Protein AF-A0A2N9LWQ4-F1 (afdb_monomer)

pLDDT: mean 77.12, std 24.65, range [35.53, 98.69]

Radius of gyration: 37.36 Å; Cα contacts (8 Å, |Δi|>4): 226; chains: 1; bounding box: 45×79×116 Å

Mean predicted aligned error: 17.47 Å

Nearest PDB structures (foldseek):
  6k6r-assembly2_D  TM=7.255E-01  e=4.181E-05  Saccharomyces cerevisiae S288C
  2j6p-assembly1_B  TM=6.413E-01  e=2.511E-02  Leishmania major
  5ahw-assembly3_E  TM=5.331E-01  e=2.467E-01  Mycolicibacterium smegmatis MC2 155
  4rgy-assembly1_A-2  TM=4.614E-01  e=7.483E-01  uncultured bacterium FLS12
  7l0a-assembly1_A  TM=4.656E-01  e=2.761E+00  Staphylococcus aureus

Secondary structure (DSSP, 8-state):
--------------PPP-----------------PPPP------------PPP------TTSS--SSS----------PPPEE-HHHHHHHHHSSS-PPEEEE-S-HHHHHH-B-TTEEE---TTSHHHHHHHHHHHTTS-TTS-EEEE--SS-GGG-TTHHHHHHHHHHTT-S-EEEEP-SS-HIIIIITTT---B-

Sequence (198 aa):
MSGDSPKRVSTRSKVRVGREVLCQLKGPRGSRKRSFRITPCTTGLGVRPAPVPDCVTLDLVKLFPIAALTLLAVALAAEIPLIQPKDLAARLASGQAKPVIFQVGPNVLYRSKHIPGALYAGPGSKSEGLEALKTAAGKLPRDRELVIYCGCCPWDRCPNIKPAIDLLKQMGFTRVKAMYSATNFKTDWIDQGYPVEQ

Solvent-accessible surface area (backbone atoms only — not comparable to full-atom values): 13021 Å² total; per-residue (Å²): 135,88,86,81,88,83,90,85,85,89,81,87,81,85,82,82,90,77,83,84,87,81,88,82,84,85,85,80,90,89,80,85,86,80,85,80,84,85,78,89,85,82,88,79,90,85,91,80,90,78,82,88,74,93,75,76,86,76,73,92,78,82,86,80,90,85,86,85,86,84,81,81,79,78,80,67,82,78,74,78,47,71,39,52,48,68,60,52,47,53,42,68,74,41,95,55,91,66,65,52,35,37,36,25,21,63,63,72,50,49,66,61,52,29,55,69,85,46,41,84,21,31,35,20,70,35,72,68,13,42,51,41,36,50,60,63,53,69,78,53,65,47,80,50,44,37,36,37,39,54,44,83,43,29,52,94,77,41,70,23,57,60,51,44,51,52,51,44,42,74,74,54,36,79,40,61,29,35,50,58,30,85,56,19,38,55,69,55,34,52,74,68,68,46,78,66,39,103

Structure (mmCIF, N/CA/C/O backbone):
data_AF-A0A2N9LWQ4-F1
#
_entry.id   AF-A0A2N9LWQ4-F1
#
loop_
_atom_site.group_PDB
_atom_site.id
_atom_site.type_symbol
_atom_site.label_atom_id
_atom_site.label_alt_id
_atom_site.label_comp_id
_atom_site.label_asym_id
_atom_site.label_entity_id
_atom_site.label_seq_id
_atom_site.pdbx_PDB_ins_code
_atom_site.Cartn_x
_atom_site.Cartn_y
_atom_site.Cartn_z
_atom_site.occupancy
_atom_site.B_iso_or_equiv
_atom_site.auth_seq_id
_atom_site.auth_comp_id
_atom_site.auth_asym_id
_atom_site.auth_atom_id
_atom_site.pdbx_PDB_model_num
ATOM 1 N N . MET A 1 1 ? -2.088 62.946 -30.611 1.00 41.69 1 MET A N 1
ATOM 2 C CA . MET A 1 1 ? -3.431 62.633 -30.076 1.00 41.69 1 MET A CA 1
ATOM 3 C C . MET A 1 1 ? -3.209 61.621 -28.954 1.00 41.69 1 MET A C 1
ATOM 5 O O . MET A 1 1 ? -3.269 60.430 -29.195 1.00 41.69 1 MET A O 1
ATOM 9 N N . SER A 1 2 ? -2.622 61.991 -27.816 1.00 41.69 2 SER A N 1
ATOM 10 C CA . SER A 1 2 ? -3.134 62.920 -26.793 1.00 41.69 2 SER A CA 1
ATOM 11 C C . SER A 1 2 ? -4.498 62.457 -26.283 1.00 41.69 2 SER A C 1
ATOM 13 O O . SER A 1 2 ? -5.518 62.794 -26.872 1.00 41.69 2 SER A O 1
ATOM 15 N N . GLY A 1 3 ? -4.481 61.661 -25.215 1.00 43.56 3 GLY A N 1
ATOM 16 C CA . GLY A 1 3 ? -5.641 61.309 -24.401 1.00 43.56 3 GLY A CA 1
ATOM 17 C C . GLY A 1 3 ? -5.217 61.379 -22.938 1.00 43.56 3 GLY A C 1
ATOM 18 O O . GLY A 1 3 ? -4.354 60.620 -22.508 1.00 43.56 3 GLY A O 1
ATOM 19 N N . ASP A 1 4 ? -5.764 62.361 -22.235 1.00 44.41 4 ASP A N 1
ATOM 20 C CA . ASP A 1 4 ? -5.367 62.873 -20.927 1.00 44.41 4 ASP A CA 1
ATOM 21 C C . ASP A 1 4 ? -6.436 62.524 -19.867 1.00 44.41 4 ASP A C 1
ATOM 23 O O . ASP A 1 4 ? -7.619 62.751 -20.109 1.00 44.41 4 ASP A O 1
ATOM 27 N N . SER A 1 5 ? -5.973 62.052 -18.695 1.00 44.41 5 SER A N 1
ATOM 28 C CA . SER A 1 5 ? -6.546 62.208 -17.333 1.00 44.41 5 SER A CA 1
ATOM 29 C C . SER A 1 5 ? -7.902 61.569 -16.930 1.00 44.41 5 SER A C 1
ATOM 31 O O . SER A 1 5 ? -8.683 61.190 -17.796 1.00 44.41 5 SER A O 1
ATOM 33 N N . PRO A 1 6 ? -8.274 61.508 -15.613 1.00 53.50 6 PRO A N 1
ATOM 34 C CA . PRO A 1 6 ? -7.504 61.809 -14.383 1.00 53.50 6 PRO A CA 1
ATOM 35 C C . PRO A 1 6 ? -7.649 60.821 -13.180 1.00 53.50 6 PRO A C 1
ATOM 37 O O . PRO A 1 6 ? -8.627 60.102 -13.016 1.00 53.50 6 PRO A O 1
ATOM 40 N N . LYS A 1 7 ? -6.675 60.948 -12.257 1.00 44.69 7 LYS A N 1
ATOM 41 C CA . LYS A 1 7 ? -6.723 60.935 -10.766 1.00 44.69 7 LYS A CA 1
ATOM 42 C C . LYS A 1 7 ? -7.524 59.857 -9.999 1.00 44.69 7 LYS A C 1
ATOM 44 O O . LYS A 1 7 ? -8.750 59.865 -9.966 1.00 44.69 7 LYS A O 1
ATOM 49 N N . ARG A 1 8 ? -6.827 59.157 -9.086 1.00 40.47 8 ARG A N 1
ATOM 50 C CA . ARG A 1 8 ? -7.373 58.851 -7.749 1.00 40.47 8 ARG A CA 1
ATOM 51 C C . ARG A 1 8 ? -6.332 59.078 -6.650 1.00 40.47 8 ARG A C 1
ATOM 53 O O . ARG A 1 8 ? -5.197 58.621 -6.721 1.00 40.47 8 ARG A O 1
ATOM 60 N N . VAL A 1 9 ? -6.773 59.855 -5.670 1.00 46.44 9 VAL A N 1
ATOM 61 C CA . VAL A 1 9 ? -6.072 60.363 -4.492 1.00 46.44 9 VAL A CA 1
ATOM 62 C C . VAL A 1 9 ? -5.695 59.234 -3.529 1.00 46.44 9 VAL A C 1
ATOM 64 O O . VAL A 1 9 ? -6.504 58.359 -3.232 1.00 46.44 9 VAL A O 1
ATOM 67 N N . SER A 1 10 ? -4.465 59.308 -3.023 1.00 41.75 10 SER A N 1
ATOM 68 C CA . SER A 1 10 ? -3.937 58.530 -1.903 1.00 41.75 10 SER A CA 1
ATOM 69 C C . SER A 1 10 ? -4.373 59.175 -0.586 1.00 41.75 10 SER A C 1
ATOM 71 O O . SER A 1 10 ? -4.003 60.316 -0.306 1.00 41.75 10 SER A O 1
ATOM 73 N N . THR A 1 11 ? -5.150 58.462 0.232 1.00 44.56 11 THR A N 1
ATOM 74 C CA . THR A 1 11 ? -5.397 58.832 1.630 1.00 44.56 11 THR A CA 1
ATOM 75 C C . THR A 1 11 ? -4.748 57.816 2.560 1.00 44.56 11 THR A C 1
ATOM 77 O O . THR A 1 11 ? -5.025 56.620 2.563 1.00 44.56 11 THR A O 1
ATOM 80 N N . ARG A 1 12 ? -3.816 58.345 3.349 1.00 44.41 12 ARG A N 1
ATOM 81 C CA . ARG A 1 12 ? -2.996 57.669 4.348 1.00 44.41 12 ARG A CA 1
ATOM 82 C C . ARG A 1 12 ? -3.795 57.612 5.654 1.00 44.41 12 ARG A C 1
ATOM 84 O O . ARG A 1 12 ? -3.934 58.641 6.310 1.00 44.41 12 ARG A O 1
ATOM 91 N N . SER A 1 13 ? -4.272 56.443 6.070 1.00 40.78 13 SER A N 1
ATOM 92 C CA . SER A 1 13 ? -4.828 56.269 7.420 1.00 40.78 13 SER A CA 1
ATOM 93 C C . SER A 1 13 ? -3.756 55.706 8.350 1.00 40.78 13 SER A C 1
ATOM 95 O O . SER A 1 13 ? -3.430 54.524 8.313 1.00 40.78 13 SER A O 1
ATOM 97 N N . LYS A 1 14 ? -3.180 56.585 9.180 1.00 42.94 14 LYS A N 1
ATOM 98 C CA . LYS A 1 14 ? -2.371 56.226 10.353 1.00 42.94 14 LYS A CA 1
ATOM 99 C C . LYS A 1 14 ? -3.306 55.680 11.434 1.00 42.94 14 LYS A C 1
ATOM 101 O O . LYS A 1 14 ? -4.072 56.449 12.009 1.00 42.94 14 LYS A O 1
ATOM 106 N N . VAL A 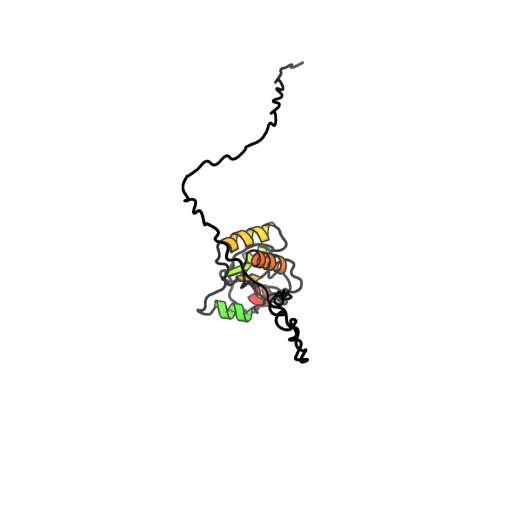1 15 ? -3.209 54.391 11.750 1.00 41.44 15 VAL A N 1
ATOM 107 C CA . VAL A 1 15 ? -3.812 53.833 12.968 1.00 41.44 15 VAL A CA 1
ATOM 108 C C . VAL A 1 15 ? -2.786 53.926 14.095 1.00 41.44 15 VAL A C 1
ATOM 110 O O . VAL A 1 15 ? -1.667 53.428 14.004 1.00 41.44 15 VAL A O 1
ATOM 113 N N . ARG A 1 16 ? -3.177 54.665 15.131 1.00 42.00 16 ARG A N 1
ATOM 114 C CA . ARG A 1 16 ? -2.442 54.951 16.361 1.00 42.00 16 ARG A CA 1
ATOM 115 C C . ARG A 1 16 ? -2.522 53.711 17.262 1.00 42.00 16 ARG A C 1
ATOM 117 O O . ARG A 1 16 ? -3.617 53.322 17.648 1.00 42.00 16 ARG A O 1
ATOM 124 N N . VAL A 1 17 ? -1.384 53.099 17.589 1.00 42.09 17 VAL A N 1
ATOM 125 C CA . VAL A 1 17 ? -1.305 52.024 18.592 1.00 42.09 17 VAL A CA 1
ATOM 126 C C . VAL A 1 17 ? -1.288 52.670 19.975 1.00 42.09 17 VAL A C 1
ATOM 128 O O . VAL A 1 17 ? -0.405 53.471 20.276 1.00 42.09 17 VAL A O 1
ATOM 131 N N . GLY A 1 18 ? -2.285 52.350 20.796 1.00 37.75 18 GLY A N 1
ATOM 132 C CA . GLY A 1 18 ? -2.420 52.837 22.162 1.00 37.75 18 GLY A CA 1
ATOM 133 C C . GLY A 1 18 ? -2.991 51.764 23.085 1.00 37.75 18 GLY A C 1
ATOM 134 O O . GLY A 1 18 ? -4.137 51.373 22.918 1.00 37.75 18 GLY A O 1
ATOM 135 N N . ARG A 1 19 ? -2.140 51.355 24.033 1.00 42.06 19 ARG A N 1
ATOM 136 C CA . ARG A 1 19 ? -2.379 51.030 25.453 1.00 42.06 19 ARG A CA 1
ATOM 137 C C . ARG A 1 19 ? -3.470 50.028 25.879 1.00 42.06 19 ARG A C 1
ATOM 139 O O . ARG A 1 19 ? -4.656 50.241 25.689 1.00 42.06 19 ARG A O 1
ATOM 146 N N . GLU A 1 20 ? -2.970 49.036 26.624 1.00 37.97 20 GLU A N 1
ATOM 147 C CA . GLU A 1 20 ? -3.471 48.509 27.907 1.00 37.97 20 GLU A CA 1
ATOM 148 C C . GLU A 1 20 ? -4.951 48.118 28.008 1.00 37.97 20 GLU A C 1
ATOM 150 O O . GLU A 1 20 ? -5.832 48.951 28.199 1.00 37.97 20 GLU A O 1
ATOM 155 N N . VAL A 1 21 ? -5.196 46.805 28.055 1.00 39.78 21 VAL A N 1
ATOM 156 C CA . VAL A 1 21 ? -6.427 46.242 28.620 1.00 39.78 21 VAL A CA 1
ATOM 157 C C . VAL A 1 21 ? -6.085 45.588 29.955 1.00 39.78 21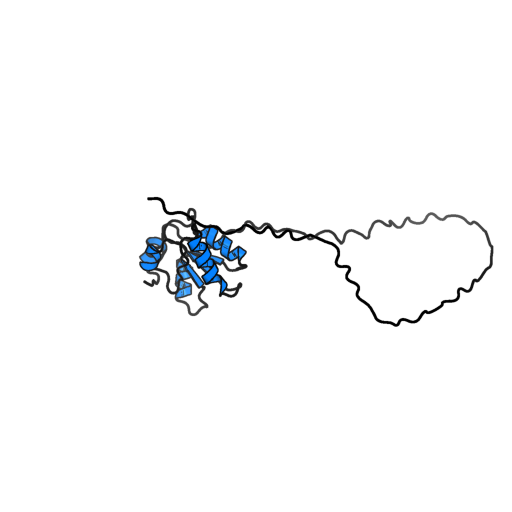 VAL A C 1
ATOM 159 O O . VAL A 1 21 ? -5.562 44.478 30.025 1.00 39.78 21 VAL A O 1
ATOM 162 N N . LEU A 1 22 ? -6.374 46.331 31.021 1.00 36.44 22 LEU A N 1
ATOM 163 C CA . LEU A 1 22 ? -6.392 45.874 32.402 1.00 36.44 22 LEU A CA 1
ATOM 164 C C . LEU A 1 22 ? -7.684 45.068 32.620 1.00 36.44 22 LEU A C 1
ATOM 166 O O . LEU A 1 22 ? -8.770 45.640 32.715 1.00 36.44 22 LEU A O 1
ATOM 170 N N . CYS A 1 23 ? -7.584 43.740 32.697 1.00 35.53 23 CYS A N 1
ATOM 171 C CA . CYS A 1 23 ? -8.706 42.893 33.105 1.00 35.53 23 CYS A CA 1
ATOM 172 C C . CYS A 1 23 ? -8.972 43.066 34.607 1.00 35.53 23 CYS A C 1
ATOM 174 O O . CYS A 1 23 ? -8.332 42.441 35.448 1.00 35.53 23 CYS A O 1
ATOM 176 N N . GLN A 1 24 ? -9.941 43.917 34.937 1.00 36.09 24 GLN A N 1
ATOM 177 C CA . GLN A 1 24 ? -10.568 43.980 36.254 1.00 36.09 24 GLN A CA 1
ATOM 178 C C . GLN A 1 24 ? -11.746 43.000 36.295 1.00 36.09 24 GLN A C 1
ATOM 180 O O . GLN A 1 24 ? -12.754 43.217 35.624 1.00 36.09 24 GLN A O 1
ATOM 185 N N . LEU A 1 25 ? -11.645 41.944 37.106 1.00 43.19 25 LEU A N 1
ATOM 186 C CA . LEU A 1 25 ? -12.783 41.099 37.478 1.00 43.19 25 LEU A CA 1
ATOM 187 C C . LEU A 1 25 ? -13.147 41.364 38.940 1.00 43.19 25 LEU A C 1
ATOM 189 O O . LEU A 1 25 ? -12.314 41.275 39.840 1.00 43.19 25 LEU A O 1
ATOM 193 N N . LYS A 1 26 ? -14.411 41.730 39.163 1.00 36.34 26 LYS A N 1
ATOM 194 C CA . LYS A 1 26 ? -14.952 42.202 40.439 1.00 36.34 26 LYS A CA 1
ATOM 195 C C . LYS A 1 26 ? -15.942 41.172 41.007 1.00 36.34 26 LYS A C 1
ATOM 197 O O . LYS A 1 26 ? -17.020 41.001 40.453 1.00 36.34 26 LYS A O 1
ATOM 202 N N . GLY A 1 27 ? -15.596 40.600 42.168 1.00 39.06 27 GLY A N 1
ATOM 203 C CA . GLY A 1 27 ? -16.500 40.035 43.194 1.00 39.06 27 GLY A CA 1
ATOM 204 C C . GLY A 1 27 ? -16.821 38.525 43.125 1.00 39.06 27 GLY A C 1
ATOM 205 O O . GLY A 1 27 ? -16.615 37.934 42.072 1.00 39.06 27 GLY A O 1
ATOM 206 N N . PRO A 1 28 ? -17.367 37.898 44.204 1.00 45.69 28 PRO A N 1
ATOM 207 C CA . PRO A 1 28 ? -17.919 38.512 45.418 1.00 45.69 28 PRO A CA 1
ATOM 208 C C . PRO A 1 28 ? -17.446 37.941 46.784 1.00 45.69 28 PRO A C 1
ATOM 210 O O . PRO A 1 28 ? -17.054 36.793 46.939 1.00 45.69 28 PRO A O 1
ATOM 213 N N . ARG A 1 29 ? -17.573 38.822 47.787 1.00 43.06 29 ARG A N 1
ATOM 214 C CA . ARG A 1 29 ? -17.959 38.632 49.203 1.00 43.06 29 ARG A CA 1
ATOM 215 C C . ARG A 1 29 ? -17.992 37.207 49.790 1.00 43.06 29 ARG A C 1
ATOM 217 O O . ARG A 1 29 ? -18.868 36.420 49.460 1.00 43.06 29 ARG A O 1
ATOM 224 N N . GLY A 1 30 ? -17.247 37.042 50.889 1.00 40.47 30 GLY A N 1
ATOM 225 C CA . GLY A 1 30 ? -17.738 36.320 52.068 1.00 40.47 30 GLY A CA 1
ATOM 226 C C . GLY A 1 30 ? -16.840 35.199 52.580 1.00 40.47 30 GLY A C 1
ATOM 227 O O . GLY A 1 30 ? -17.069 34.038 52.275 1.00 40.47 30 GLY A O 1
ATOM 228 N N . SER A 1 31 ? -15.905 35.509 53.478 1.00 47.91 31 SER A N 1
ATOM 229 C CA . SER A 1 31 ? -15.331 34.490 54.363 1.00 47.91 31 SER A CA 1
ATOM 230 C C . SER A 1 31 ? -14.900 35.105 55.693 1.00 47.91 31 SER A C 1
ATOM 232 O O . SER A 1 31 ? -14.153 36.080 55.757 1.00 47.91 31 SER A O 1
ATOM 234 N N . ARG A 1 32 ? -15.472 34.541 56.758 1.00 47.81 32 ARG A N 1
ATOM 235 C CA . ARG A 1 32 ? -15.401 34.967 58.158 1.00 47.81 32 ARG A CA 1
ATOM 236 C C . ARG A 1 32 ? -13.959 35.029 58.655 1.00 47.81 32 ARG A C 1
ATOM 238 O O . ARG A 1 32 ? -13.224 34.051 58.558 1.00 47.81 32 ARG A O 1
ATOM 245 N N . LYS A 1 33 ? -13.603 36.148 59.285 1.00 40.72 33 LYS A N 1
ATOM 246 C CA . LYS A 1 33 ? -12.408 36.267 60.122 1.00 40.72 33 LYS A CA 1
ATOM 247 C C . LYS A 1 33 ? -12.603 35.404 61.375 1.00 40.72 33 LYS A C 1
ATOM 249 O O . LYS A 1 33 ? -13.502 35.684 62.164 1.00 40.72 33 LYS A O 1
ATOM 254 N N . ARG A 1 34 ? -11.781 34.368 61.569 1.00 50.44 34 ARG A N 1
ATOM 255 C CA . ARG A 1 34 ? -11.607 33.723 62.880 1.00 50.44 34 ARG A CA 1
ATOM 256 C C . ARG A 1 34 ? -10.355 34.298 63.528 1.00 50.44 34 ARG A C 1
ATOM 258 O O . ARG A 1 34 ? -9.256 34.146 63.013 1.00 50.44 34 ARG A O 1
ATOM 265 N N . SER A 1 35 ? -10.574 34.996 64.635 1.00 43.88 35 SER A N 1
ATOM 266 C CA . SER A 1 35 ? -9.544 35.458 65.557 1.00 43.88 35 SER A CA 1
ATOM 267 C C . SER A 1 35 ? -9.187 34.295 66.480 1.00 43.88 35 SER A C 1
ATOM 269 O O . SER A 1 35 ? -10.078 33.747 67.129 1.00 43.88 35 SER A O 1
ATOM 271 N N . PHE A 1 36 ? -7.917 33.894 66.513 1.00 44.66 36 PHE A N 1
ATOM 272 C CA . PHE A 1 36 ? -7.399 32.970 67.518 1.00 44.66 36 PHE A CA 1
ATOM 273 C C . PHE A 1 36 ? -6.606 33.780 68.543 1.00 44.66 36 PHE A C 1
ATOM 275 O O . PHE A 1 36 ? -5.640 34.461 68.200 1.00 44.66 36 PHE A O 1
ATOM 282 N N . ARG A 1 37 ? -7.056 33.734 69.801 1.00 50.09 37 ARG A N 1
ATOM 283 C CA . ARG A 1 37 ? -6.315 34.268 70.945 1.00 50.09 37 ARG A CA 1
ATOM 284 C C . ARG A 1 37 ? -5.151 33.338 71.257 1.00 50.09 37 ARG A C 1
ATOM 286 O O . ARG A 1 37 ? -5.335 32.134 71.395 1.00 50.09 37 ARG A O 1
ATOM 293 N N . ILE A 1 38 ? -3.981 33.940 71.406 1.00 46.03 38 ILE A N 1
ATOM 294 C CA . ILE A 1 38 ? -2.777 33.334 71.962 1.00 46.03 38 ILE A CA 1
ATOM 295 C C . ILE A 1 38 ? -2.934 33.331 73.487 1.00 46.03 38 ILE A C 1
ATOM 297 O O . ILE A 1 38 ? -3.320 34.346 74.069 1.00 46.03 38 ILE A O 1
ATOM 301 N N . THR A 1 39 ? -2.645 32.206 74.136 1.00 43.53 39 THR A N 1
ATOM 302 C CA . THR A 1 39 ? -2.489 32.120 75.595 1.00 43.53 39 THR A CA 1
ATOM 303 C C . THR A 1 39 ? -1.061 31.654 75.882 1.00 43.53 39 THR A C 1
ATOM 305 O O . THR A 1 39 ? -0.669 30.616 75.350 1.00 43.53 39 THR A O 1
ATOM 308 N N . PRO A 1 40 ? -0.259 32.404 76.656 1.00 54.16 40 PRO A N 1
ATOM 309 C CA . PRO A 1 40 ? 1.078 31.983 77.043 1.00 54.16 40 PRO A CA 1
ATOM 310 C C . PRO A 1 40 ? 0.990 31.129 78.311 1.00 54.16 40 PRO A C 1
ATOM 312 O O . PRO A 1 40 ? 0.253 31.466 79.236 1.00 54.16 40 PRO A O 1
ATOM 315 N N . CYS A 1 41 ? 1.762 30.047 78.377 1.00 39.38 41 CYS A N 1
ATOM 316 C CA . CYS A 1 41 ? 2.050 29.378 79.638 1.00 39.38 41 CYS A CA 1
ATOM 317 C C . CYS A 1 41 ? 3.563 29.408 79.846 1.00 39.38 41 CYS A C 1
ATOM 319 O O . CYS A 1 41 ? 4.329 28.822 79.083 1.00 39.38 41 CYS A O 1
ATOM 321 N N . THR A 1 42 ? 3.962 30.187 80.843 1.00 45.81 42 THR A N 1
ATOM 322 C CA . THR A 1 42 ? 5.332 30.393 81.312 1.00 45.81 42 THR A CA 1
ATOM 323 C C . THR A 1 42 ? 5.677 29.334 82.366 1.00 45.81 42 THR A C 1
ATOM 325 O O . THR A 1 42 ? 4.773 28.759 82.966 1.00 45.81 42 THR A O 1
ATOM 328 N N . THR A 1 43 ? 6.977 29.215 82.665 1.00 44.84 43 THR A N 1
ATOM 329 C CA . THR A 1 43 ? 7.655 28.485 83.767 1.00 44.84 43 THR A CA 1
ATOM 330 C C . THR A 1 43 ? 8.038 27.034 83.447 1.00 44.84 43 THR A C 1
ATOM 332 O O . THR A 1 43 ? 7.257 26.295 82.874 1.00 44.84 43 THR A O 1
ATOM 335 N N . GLY A 1 44 ? 9.243 26.550 83.748 1.00 40.81 44 GLY A N 1
ATOM 336 C CA . GLY A 1 44 ? 10.397 27.130 84.430 1.00 40.81 44 GLY A CA 1
ATOM 337 C C . GLY A 1 44 ? 11.504 26.068 84.570 1.00 40.81 44 GLY A C 1
ATOM 338 O O . GLY A 1 44 ? 11.222 24.877 84.569 1.00 40.81 44 GLY A O 1
ATOM 339 N N . LEU A 1 45 ? 12.744 26.560 84.624 1.00 40.94 45 LEU A N 1
ATOM 340 C CA . LEU A 1 45 ? 14.043 25.979 85.007 1.00 40.94 45 LEU A CA 1
ATOM 341 C C . LEU A 1 45 ? 14.177 24.504 85.455 1.00 40.94 45 LEU A C 1
ATOM 343 O O . LEU A 1 45 ? 13.476 24.036 86.344 1.00 40.94 45 LEU A O 1
ATOM 347 N N . GLY A 1 46 ? 15.290 23.883 85.028 1.00 39.19 46 GLY A N 1
ATOM 348 C CA . GLY A 1 46 ? 15.947 22.795 85.769 1.00 39.19 46 GLY A CA 1
ATOM 349 C C . GLY A 1 46 ? 17.070 22.089 85.000 1.00 39.19 46 GLY A C 1
ATOM 350 O O . GLY A 1 46 ? 16.813 21.157 84.250 1.00 39.19 46 GLY A O 1
ATOM 351 N N . VAL A 1 47 ? 18.321 22.518 85.198 1.00 48.97 47 VAL A N 1
ATOM 352 C CA . VAL A 1 47 ? 19.546 21.917 84.631 1.00 48.97 47 VAL A CA 1
ATOM 353 C C . VAL A 1 47 ? 20.017 20.730 85.479 1.00 48.97 47 VAL A C 1
ATOM 355 O O . VAL A 1 47 ? 20.191 20.894 86.685 1.00 48.97 47 VAL A O 1
ATOM 358 N N . ARG A 1 48 ? 20.342 19.592 84.844 1.00 44.56 48 ARG A N 1
ATOM 359 C CA . ARG A 1 48 ? 21.418 18.657 85.247 1.00 44.56 48 ARG A CA 1
ATOM 360 C C . ARG A 1 48 ? 21.991 17.962 83.998 1.00 44.56 48 ARG A C 1
ATOM 362 O O . ARG A 1 48 ? 21.194 17.454 83.213 1.00 44.56 48 ARG A O 1
ATOM 369 N N . PRO A 1 49 ? 23.322 17.896 83.798 1.00 52.38 49 PRO A N 1
ATOM 370 C CA . PRO A 1 49 ? 23.924 17.032 82.791 1.00 52.38 49 PRO A CA 1
ATOM 371 C C . PRO A 1 49 ? 24.231 15.656 83.400 1.00 52.38 49 PRO A C 1
ATOM 373 O O . PRO A 1 49 ? 24.693 15.557 84.537 1.00 52.38 49 PRO A O 1
ATOM 376 N N . ALA A 1 50 ? 23.979 14.595 82.641 1.00 50.12 50 ALA A N 1
ATOM 377 C CA . ALA A 1 50 ? 24.380 13.229 82.961 1.00 50.12 50 ALA A CA 1
ATOM 378 C C . ALA A 1 50 ? 24.746 12.500 81.649 1.00 50.12 50 ALA A C 1
ATOM 380 O O . ALA A 1 50 ? 24.337 12.945 80.575 1.00 50.12 50 ALA A O 1
ATOM 381 N N . PRO A 1 51 ? 25.596 11.468 81.725 1.00 47.75 51 PRO A N 1
ATOM 382 C CA . PRO A 1 51 ? 26.604 11.155 80.721 1.00 47.75 51 PRO A CA 1
ATOM 383 C C . PRO A 1 51 ? 26.037 10.468 79.479 1.00 47.75 51 PRO A C 1
ATOM 385 O O . PRO A 1 51 ? 25.072 9.712 79.549 1.00 47.75 51 PRO A O 1
ATOM 388 N N . VAL A 1 52 ? 26.700 10.734 78.356 1.00 54.56 52 VAL A N 1
ATOM 389 C CA . VAL A 1 52 ? 26.506 10.090 77.056 1.00 54.56 52 VAL A CA 1
ATOM 390 C C . VAL A 1 52 ? 26.711 8.571 77.137 1.00 54.56 52 VAL A C 1
ATOM 392 O O . VAL A 1 52 ? 27.758 8.122 77.603 1.00 54.56 52 VAL A O 1
ATOM 395 N N . PRO A 1 53 ? 25.763 7.771 76.630 1.00 50.53 53 PRO A N 1
ATOM 396 C CA . PRO A 1 53 ? 26.061 6.476 76.051 1.00 50.53 53 PRO A CA 1
ATOM 397 C C . PRO A 1 53 ? 26.081 6.608 74.525 1.00 50.53 53 PRO A C 1
ATOM 399 O O . PRO A 1 53 ? 25.091 7.000 73.903 1.00 50.53 53 PRO A O 1
ATOM 402 N N . ASP A 1 54 ? 27.222 6.272 73.927 1.00 55.53 54 ASP A N 1
ATOM 403 C CA . ASP A 1 54 ? 27.347 6.025 72.495 1.00 55.53 54 ASP A CA 1
ATOM 404 C C . ASP A 1 54 ? 26.295 5.003 72.067 1.00 55.53 54 ASP A C 1
ATOM 406 O O . ASP A 1 54 ? 26.346 3.842 72.469 1.00 55.53 54 ASP A O 1
ATOM 410 N N . CYS A 1 55 ? 25.325 5.421 71.259 1.00 45.53 55 CYS A N 1
ATOM 411 C CA . CYS A 1 55 ? 24.408 4.499 70.609 1.00 45.53 55 CYS A CA 1
ATOM 412 C C . CYS A 1 55 ? 23.876 5.102 69.308 1.00 45.53 55 CYS A C 1
ATOM 414 O O . CYS A 1 55 ? 22.897 5.838 69.279 1.00 45.53 55 CYS A O 1
ATOM 416 N N . VAL A 1 56 ? 24.537 4.678 68.231 1.00 52.09 56 VAL A N 1
ATOM 417 C CA . VAL A 1 56 ? 23.963 4.440 66.905 1.00 52.09 56 VAL A CA 1
ATOM 418 C C . VAL A 1 56 ? 23.471 5.693 66.169 1.00 52.09 56 VAL A C 1
ATOM 420 O O . VAL A 1 56 ? 22.311 6.089 66.237 1.00 52.09 56 VAL A O 1
ATOM 423 N N . THR A 1 57 ? 24.355 6.265 65.350 1.00 45.59 57 THR A N 1
ATOM 424 C CA . THR A 1 57 ? 23.964 7.084 64.200 1.00 45.59 57 THR A CA 1
ATOM 425 C C . THR A 1 57 ? 23.039 6.265 63.299 1.00 45.59 57 THR A C 1
ATOM 427 O O . THR A 1 57 ? 23.482 5.414 62.528 1.00 45.59 57 THR A O 1
ATOM 430 N N . LEU A 1 58 ? 21.734 6.503 63.413 1.00 49.94 58 LEU A N 1
ATOM 431 C CA . LEU A 1 58 ? 20.754 6.131 62.402 1.00 49.94 58 LEU A CA 1
ATOM 432 C C . LEU A 1 58 ? 21.088 6.930 61.139 1.00 49.94 58 LEU A C 1
ATOM 434 O O . LEU A 1 58 ? 20.813 8.126 61.062 1.00 49.94 58 LEU A O 1
ATOM 438 N N . ASP A 1 59 ? 21.737 6.259 60.185 1.00 45.41 59 ASP A N 1
ATOM 439 C CA . ASP A 1 59 ? 22.021 6.743 58.834 1.00 45.41 59 ASP A CA 1
ATOM 440 C C . ASP A 1 59 ? 20.749 7.325 58.197 1.00 45.41 59 ASP A C 1
ATOM 442 O O . ASP A 1 59 ? 19.939 6.620 57.587 1.00 45.41 59 ASP A O 1
ATOM 446 N N . LEU A 1 60 ? 20.594 8.643 58.283 1.00 51.81 60 LEU A N 1
ATOM 447 C CA . LEU A 1 60 ? 19.544 9.422 57.631 1.00 51.81 60 LEU A CA 1
ATOM 448 C C . LEU A 1 60 ? 19.827 9.585 56.119 1.00 51.81 60 LEU A C 1
ATOM 450 O O . LEU A 1 60 ? 19.702 10.676 55.572 1.00 51.81 60 LEU A O 1
ATOM 454 N N . VAL A 1 61 ? 20.270 8.519 55.439 1.00 53.09 61 VAL A N 1
ATOM 455 C CA . VAL A 1 61 ? 20.641 8.532 54.003 1.00 53.09 61 VAL A CA 1
ATOM 456 C C . VAL A 1 61 ? 20.148 7.278 53.256 1.00 53.09 61 VAL A C 1
ATOM 458 O O . VAL A 1 61 ? 20.578 6.994 52.145 1.00 53.09 61 VAL A O 1
ATOM 461 N N . LYS A 1 62 ? 19.224 6.492 53.823 1.00 51.81 62 LYS A N 1
ATOM 462 C CA . LYS A 1 62 ? 18.774 5.220 53.211 1.00 51.81 62 LYS A CA 1
ATOM 463 C C . LYS A 1 62 ? 17.272 5.145 52.919 1.00 51.81 62 LYS A C 1
ATOM 465 O O . LYS A 1 62 ? 16.681 4.091 53.098 1.00 51.81 62 LYS A O 1
ATOM 470 N N . LEU A 1 63 ? 16.649 6.232 52.445 1.00 54.31 63 LEU A N 1
ATOM 471 C CA . LEU A 1 63 ? 15.228 6.207 52.033 1.00 54.31 63 LEU A CA 1
ATOM 472 C C . LEU A 1 63 ? 14.854 7.064 50.805 1.00 54.31 63 LEU A C 1
ATOM 474 O O . LEU A 1 63 ? 13.673 7.273 50.551 1.00 54.31 63 LEU A O 1
ATOM 478 N N . PHE A 1 64 ? 15.815 7.497 49.982 1.00 52.03 64 PHE A N 1
ATOM 479 C CA . PHE A 1 64 ? 15.515 8.099 48.673 1.00 52.03 64 PHE A CA 1
ATOM 480 C C . PHE A 1 64 ? 16.432 7.542 47.575 1.00 52.03 64 PHE A C 1
ATOM 482 O O . PHE A 1 64 ? 17.471 8.125 47.279 1.00 52.03 64 PHE A O 1
ATOM 489 N N . PRO A 1 65 ? 16.041 6.424 46.939 1.00 45.44 65 PRO A N 1
ATOM 490 C CA . PRO A 1 65 ? 16.1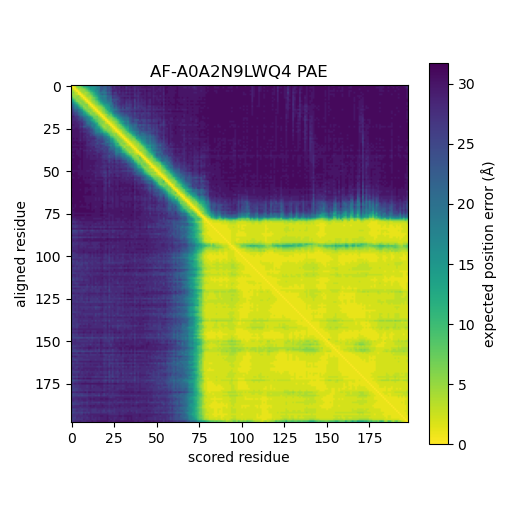73 6.382 45.488 1.00 45.44 65 PRO A CA 1
ATOM 491 C C . PRO A 1 65 ? 14.964 5.677 44.855 1.00 45.44 65 PRO A C 1
ATOM 493 O O . PRO A 1 65 ? 15.095 4.604 44.281 1.00 45.44 65 PRO A O 1
ATOM 496 N N . ILE A 1 66 ? 13.757 6.241 44.965 1.00 51.84 66 ILE A N 1
ATOM 497 C CA . ILE A 1 66 ? 12.587 5.726 44.227 1.00 51.84 66 ILE A CA 1
ATOM 498 C C . ILE A 1 66 ? 11.789 6.888 43.627 1.00 51.84 66 ILE A C 1
ATOM 500 O O . ILE A 1 66 ? 10.623 7.075 43.943 1.00 51.84 66 ILE A O 1
ATOM 504 N N . ALA A 1 67 ? 12.415 7.731 42.800 1.00 51.06 67 ALA A N 1
ATOM 505 C CA . ALA A 1 67 ? 11.673 8.733 42.021 1.00 51.06 67 ALA A CA 1
ATOM 506 C C . ALA A 1 67 ? 12.463 9.310 40.831 1.00 51.06 67 ALA A C 1
ATOM 508 O O . ALA A 1 67 ? 12.346 10.496 40.549 1.00 51.06 67 ALA A O 1
ATOM 509 N N . ALA A 1 68 ? 13.304 8.535 40.140 1.00 53.16 68 ALA A N 1
ATOM 510 C CA . ALA A 1 68 ? 13.958 9.039 38.923 1.00 53.16 68 ALA A CA 1
ATOM 511 C C . ALA A 1 68 ? 14.480 7.913 38.021 1.00 53.16 68 ALA A C 1
ATOM 513 O O . ALA A 1 68 ? 15.651 7.898 37.657 1.00 53.16 68 ALA A O 1
ATOM 514 N N . LEU A 1 69 ? 13.645 6.933 37.669 1.00 57.38 69 LEU A N 1
ATOM 515 C CA . LEU A 1 69 ? 14.034 5.964 36.644 1.00 57.38 69 LEU A CA 1
ATOM 516 C C . LEU A 1 69 ? 12.810 5.405 35.919 1.00 57.38 69 LEU A C 1
ATOM 518 O O . LEU A 1 69 ? 12.314 4.352 36.279 1.00 57.38 69 LEU A O 1
ATOM 522 N N . THR A 1 70 ? 12.294 6.124 34.922 1.00 59.47 70 THR A N 1
ATOM 523 C CA . THR A 1 70 ? 11.565 5.544 33.772 1.00 59.47 70 THR A CA 1
ATOM 524 C C . THR A 1 70 ? 11.335 6.625 32.712 1.00 59.47 70 THR A C 1
ATOM 526 O O . THR A 1 70 ? 10.241 7.141 32.523 1.00 59.47 70 THR A O 1
ATOM 529 N N . LEU A 1 71 ? 12.382 6.967 31.967 1.00 56.88 71 LEU A N 1
ATOM 530 C CA . LEU A 1 71 ? 12.213 7.532 30.626 1.00 56.88 71 LEU A CA 1
ATOM 531 C C . LEU A 1 71 ? 13.094 6.723 29.680 1.00 56.88 71 LEU A C 1
ATOM 533 O O . LEU A 1 71 ? 14.120 7.172 29.182 1.00 56.88 71 LEU A O 1
ATOM 537 N N . LEU A 1 72 ? 12.697 5.463 29.490 1.00 59.34 72 LEU A N 1
ATOM 538 C CA . LEU A 1 72 ? 13.225 4.634 28.419 1.00 59.34 72 LEU A CA 1
ATOM 539 C C . LEU A 1 72 ? 12.543 5.088 27.125 1.00 59.34 72 LEU A C 1
ATOM 541 O O . LEU A 1 72 ? 11.479 4.594 26.756 1.00 59.34 72 LEU A O 1
ATOM 545 N N . ALA A 1 73 ? 13.127 6.086 26.465 1.00 62.94 73 ALA A N 1
ATOM 546 C CA . ALA A 1 73 ? 12.754 6.443 25.106 1.00 62.94 73 ALA A CA 1
ATOM 547 C C . ALA A 1 73 ? 13.185 5.297 24.183 1.00 62.94 73 ALA A C 1
ATOM 549 O O . ALA A 1 73 ? 14.341 5.191 23.777 1.00 62.94 73 ALA A O 1
ATOM 550 N N . VAL A 1 74 ? 12.248 4.398 23.892 1.00 61.22 74 VAL A N 1
ATOM 551 C CA . VAL A 1 74 ? 12.444 3.320 22.931 1.00 61.22 74 VAL A CA 1
ATOM 552 C C . VAL A 1 74 ? 12.416 3.928 21.528 1.00 61.22 74 VAL A C 1
ATOM 554 O O . VAL A 1 74 ? 11.367 4.047 20.897 1.00 61.22 74 VAL A O 1
ATOM 557 N N . ALA A 1 75 ? 13.582 4.326 21.026 1.00 61.22 75 ALA A N 1
ATOM 558 C CA . ALA A 1 75 ?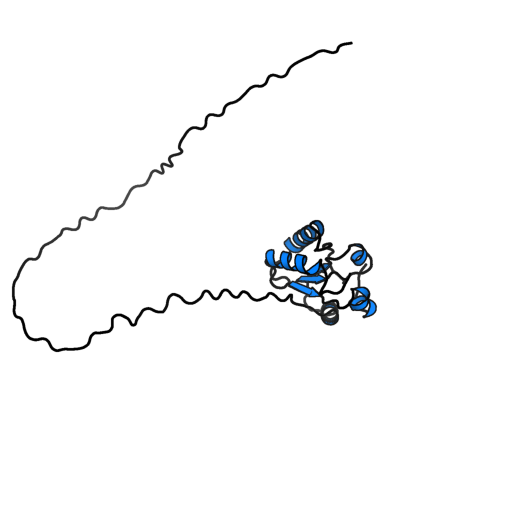 13.788 4.523 19.599 1.00 61.22 75 ALA A CA 1
ATOM 559 C C . ALA A 1 75 ? 13.925 3.139 18.944 1.00 61.22 75 ALA A C 1
ATOM 561 O O . ALA A 1 75 ? 15.024 2.668 18.663 1.00 61.22 75 ALA A O 1
ATOM 562 N N . LEU A 1 76 ? 12.795 2.453 18.748 1.00 58.22 76 LEU A N 1
ATOM 563 C CA . LEU A 1 76 ? 12.755 1.280 17.880 1.00 58.22 76 LEU A CA 1
ATOM 564 C C . LEU A 1 76 ? 13.038 1.760 16.459 1.00 58.22 76 LEU A C 1
ATOM 566 O O . LEU A 1 76 ? 12.274 2.554 15.905 1.00 58.22 76 LEU A O 1
ATOM 570 N N . ALA A 1 77 ? 14.128 1.268 15.871 1.00 55.25 77 ALA A N 1
ATOM 571 C CA . ALA A 1 77 ? 14.315 1.305 14.432 1.00 55.25 77 ALA A CA 1
ATOM 572 C C . ALA A 1 77 ? 13.060 0.688 13.799 1.00 55.25 77 ALA A C 1
ATOM 574 O O . ALA A 1 77 ? 12.784 -0.501 13.955 1.00 55.25 77 ALA A O 1
ATOM 575 N N . ALA A 1 78 ? 12.231 1.534 13.193 1.00 61.88 78 ALA A N 1
ATOM 576 C CA . ALA A 1 78 ? 10.942 1.120 12.677 1.00 61.88 78 ALA A CA 1
ATOM 577 C C . ALA A 1 78 ? 11.150 0.415 11.335 1.00 61.88 78 ALA A C 1
ATOM 579 O O . ALA A 1 78 ? 10.993 1.031 10.279 1.00 61.88 78 ALA A O 1
ATOM 580 N N . GLU A 1 79 ? 11.492 -0.871 11.393 1.00 80.31 79 GLU A N 1
ATOM 581 C CA . GLU A 1 79 ? 11.398 -1.768 10.246 1.00 80.31 79 GLU A CA 1
ATOM 582 C C . GLU A 1 79 ? 9.983 -1.664 9.669 1.00 80.31 79 GLU A C 1
ATOM 584 O O . GLU A 1 79 ? 8.990 -1.578 10.406 1.00 80.31 79 GLU A O 1
ATOM 589 N N . ILE A 1 80 ? 9.873 -1.588 8.346 1.00 87.94 80 ILE A N 1
ATOM 590 C CA . ILE A 1 80 ? 8.567 -1.489 7.704 1.00 87.94 80 ILE A CA 1
ATOM 591 C C . ILE A 1 80 ? 7.940 -2.885 7.721 1.00 87.94 80 ILE A C 1
ATOM 593 O O . ILE A 1 80 ? 8.494 -3.798 7.111 1.00 87.94 80 ILE A O 1
ATOM 597 N N . PRO A 1 81 ? 6.780 -3.083 8.374 1.00 94.44 81 PRO A N 1
ATOM 598 C CA . PRO A 1 81 ? 6.138 -4.387 8.378 1.00 94.44 81 PRO A CA 1
ATOM 599 C C . PRO A 1 81 ? 5.768 -4.799 6.952 1.00 94.44 81 PRO A C 1
ATOM 601 O O . PRO A 1 81 ? 5.117 -4.040 6.230 1.00 94.44 81 PRO A O 1
ATOM 604 N N . LEU A 1 82 ? 6.157 -6.008 6.554 1.00 96.12 82 LEU A N 1
ATOM 605 C CA . LEU A 1 82 ? 5.885 -6.543 5.222 1.00 96.12 82 LEU A CA 1
ATOM 606 C C . LEU A 1 82 ? 4.765 -7.588 5.252 1.00 96.12 82 LEU A C 1
ATOM 608 O O . LEU A 1 82 ? 4.559 -8.284 6.247 1.00 96.12 82 LEU A O 1
ATOM 612 N N . ILE A 1 83 ? 4.048 -7.708 4.138 1.00 97.25 83 ILE A N 1
ATOM 613 C CA . ILE A 1 83 ? 3.171 -8.840 3.827 1.00 97.25 83 ILE A CA 1
ATOM 614 C C . ILE A 1 83 ? 3.590 -9.441 2.486 1.00 97.25 83 ILE A C 1
ATOM 616 O O . ILE A 1 83 ? 3.858 -8.708 1.531 1.00 97.25 83 ILE A O 1
ATOM 620 N N . GLN A 1 84 ? 3.665 -10.770 2.411 1.00 97.75 84 GLN A N 1
ATOM 621 C CA . GLN A 1 84 ? 3.983 -11.448 1.158 1.00 97.75 84 GLN A CA 1
ATOM 622 C C . GLN A 1 84 ? 2.770 -11.424 0.214 1.00 97.75 84 GLN A C 1
ATOM 624 O O . GLN A 1 84 ? 1.633 -11.524 0.688 1.00 97.75 84 GLN A O 1
ATOM 629 N N . PRO A 1 85 ? 2.975 -11.344 -1.115 1.00 97.81 85 PRO A N 1
ATOM 630 C CA . PRO A 1 85 ? 1.888 -11.390 -2.097 1.00 97.81 85 PRO A CA 1
ATOM 631 C C . PRO A 1 85 ? 0.941 -12.578 -1.894 1.00 97.81 85 PRO A C 1
ATOM 633 O O . PRO A 1 85 ? -0.274 -12.403 -1.878 1.00 97.81 85 PRO A O 1
ATOM 636 N N . LYS A 1 86 ? 1.502 -13.768 -1.638 1.00 97.69 86 LYS A N 1
ATOM 637 C CA . LYS A 1 86 ? 0.746 -14.998 -1.367 1.00 97.69 86 LYS A CA 1
ATOM 638 C C . LYS A 1 86 ? -0.189 -14.857 -0.164 1.00 97.69 86 LYS A C 1
ATOM 640 O O . LYS A 1 86 ? -1.356 -15.230 -0.250 1.00 97.69 86 LYS A O 1
ATOM 645 N N . ASP A 1 87 ? 0.308 -14.298 0.938 1.00 97.44 87 ASP A N 1
ATOM 646 C CA . ASP A 1 87 ? -0.469 -14.140 2.171 1.00 97.44 87 ASP A CA 1
ATOM 647 C C . ASP A 1 87 ? -1.580 -13.104 1.996 1.00 97.44 87 ASP A C 1
ATOM 649 O O . ASP A 1 87 ? -2.702 -13.295 2.470 1.00 97.44 87 ASP A O 1
ATOM 653 N N . LEU A 1 88 ? -1.293 -12.013 1.277 1.00 97.81 88 LEU A N 1
ATOM 654 C CA . LEU A 1 88 ? -2.302 -11.012 0.948 1.00 97.81 88 LEU A CA 1
ATOM 655 C C . LEU A 1 88 ? -3.385 -11.605 0.037 1.00 97.81 88 LEU A C 1
ATOM 657 O O . LEU A 1 88 ? -4.568 -11.432 0.322 1.00 97.81 88 LEU A O 1
ATOM 661 N N . ALA A 1 89 ? -3.005 -12.344 -1.007 1.00 97.56 89 ALA A N 1
ATOM 662 C CA . ALA A 1 89 ? -3.940 -12.997 -1.919 1.00 97.56 89 ALA A CA 1
ATOM 663 C C . ALA A 1 89 ? -4.827 -14.026 -1.198 1.00 97.56 89 ALA A C 1
ATOM 665 O O . ALA A 1 89 ? -6.052 -13.980 -1.325 1.00 97.56 89 ALA A O 1
ATOM 666 N N . ALA A 1 90 ? -4.236 -14.895 -0.369 1.00 96.38 90 ALA A N 1
ATOM 667 C CA . ALA A 1 90 ? -4.977 -15.855 0.449 1.00 96.38 90 ALA A CA 1
ATOM 668 C C . ALA A 1 90 ? -5.976 -15.152 1.377 1.00 96.38 90 ALA A C 1
ATOM 670 O O . ALA A 1 90 ? -7.124 -15.576 1.522 1.00 96.38 90 ALA A O 1
ATOM 671 N N . ARG A 1 91 ? -5.573 -14.022 1.963 1.00 95.25 91 ARG A N 1
ATOM 672 C CA . ARG A 1 91 ? -6.450 -13.243 2.831 1.00 95.25 91 ARG A CA 1
ATOM 673 C C . ARG A 1 91 ? -7.591 -12.561 2.082 1.00 95.25 91 ARG A C 1
ATOM 675 O O . ARG A 1 91 ? -8.693 -12.498 2.621 1.00 95.25 91 ARG A O 1
ATOM 682 N N . LEU A 1 92 ? -7.371 -12.096 0.854 1.00 95.00 92 LEU A N 1
ATOM 683 C CA . LEU A 1 92 ? -8.428 -11.530 0.007 1.00 95.00 92 LEU A CA 1
ATOM 684 C C . LEU A 1 92 ? -9.470 -12.569 -0.421 1.00 95.00 92 LEU A C 1
ATOM 686 O O . LEU A 1 92 ? -10.642 -12.213 -0.571 1.00 95.00 92 LEU A O 1
ATOM 690 N N . ALA A 1 93 ? -9.046 -13.823 -0.589 1.00 93.12 93 ALA A N 1
ATOM 691 C CA . ALA A 1 93 ? -9.918 -14.957 -0.881 1.00 93.12 93 ALA A CA 1
ATOM 692 C C . ALA A 1 93 ? -10.646 -15.497 0.365 1.00 93.12 93 ALA A C 1
ATOM 694 O O . ALA A 1 93 ? -11.659 -16.181 0.245 1.00 93.12 93 ALA A O 1
ATOM 695 N N . SER A 1 94 ? -10.146 -15.195 1.564 1.00 92.19 94 SER A N 1
ATOM 696 C CA . SER A 1 94 ? -10.766 -15.627 2.816 1.00 92.19 94 SER A CA 1
ATOM 697 C C . SER A 1 94 ? -12.012 -14.801 3.174 1.00 92.19 94 SER A C 1
ATOM 699 O O . SER A 1 94 ? -12.158 -13.650 2.764 1.00 92.19 94 SER A O 1
ATOM 701 N N . GLY A 1 95 ? -12.876 -15.351 4.034 1.00 86.56 95 GLY A N 1
ATOM 702 C CA . GLY A 1 95 ? -13.973 -14.609 4.673 1.00 86.56 95 GLY A CA 1
ATOM 703 C C . GLY A 1 95 ? -13.531 -13.674 5.810 1.00 86.56 95 GLY A C 1
ATOM 704 O O . GLY A 1 95 ? -14.374 -13.137 6.523 1.00 86.56 95 GLY A O 1
ATOM 705 N N . GLN A 1 96 ? -12.222 -13.502 6.029 1.00 89.25 96 GLN A N 1
ATOM 706 C CA . GLN A 1 96 ? -11.699 -12.632 7.083 1.00 89.25 96 GLN A CA 1
ATOM 707 C C . GLN A 1 96 ? -11.857 -11.150 6.724 1.00 89.25 96 GLN A C 1
ATOM 709 O O . GLN A 1 96 ? -12.006 -10.764 5.563 1.00 89.25 96 GLN A O 1
ATOM 714 N N . ALA A 1 97 ? -11.731 -10.287 7.735 1.00 90.56 97 ALA A N 1
ATOM 715 C CA . ALA A 1 97 ? -11.686 -8.847 7.531 1.00 90.56 97 ALA A CA 1
ATOM 716 C C . ALA A 1 97 ? -10.512 -8.453 6.610 1.00 90.56 97 ALA A C 1
ATOM 718 O O . ALA A 1 97 ? -9.332 -8.550 6.979 1.00 90.56 97 ALA A O 1
ATOM 719 N N . LYS A 1 98 ? -10.855 -7.971 5.411 1.00 95.56 98 LYS A N 1
ATOM 720 C CA . LYS A 1 98 ? -9.903 -7.484 4.404 1.00 95.56 98 LYS A CA 1
ATOM 721 C C . LYS A 1 98 ? -9.253 -6.179 4.880 1.00 95.56 98 LYS A C 1
ATOM 723 O O . LYS A 1 98 ? -9.949 -5.392 5.527 1.00 95.56 98 LYS A O 1
ATOM 728 N N . PRO A 1 99 ? -7.960 -5.920 4.617 1.00 97.19 99 PRO A N 1
ATOM 729 C CA . PRO A 1 99 ? -7.354 -4.606 4.850 1.00 97.19 99 PRO A CA 1
ATOM 730 C C . PRO A 1 99 ? -7.877 -3.568 3.847 1.00 97.19 99 PRO A C 1
ATOM 732 O O . PRO A 1 99 ? -8.475 -3.931 2.836 1.00 97.19 99 PRO A O 1
ATOM 735 N N . VAL A 1 100 ? -7.639 -2.278 4.101 1.00 98.31 100 VAL A N 1
ATOM 736 C CA . VAL A 1 100 ? -7.734 -1.267 3.032 1.00 98.31 100 VAL A CA 1
ATOM 737 C C . VAL A 1 100 ? -6.413 -1.258 2.278 1.00 98.31 100 VAL A C 1
ATOM 739 O O . VAL A 1 100 ? -5.350 -1.224 2.897 1.00 98.31 100 VAL A O 1
ATOM 742 N N . ILE A 1 101 ? -6.478 -1.308 0.951 1.00 98.62 101 ILE A N 1
ATOM 743 C CA . ILE A 1 101 ? -5.296 -1.411 0.100 1.00 98.62 101 ILE A CA 1
ATOM 744 C C . ILE A 1 101 ? -5.126 -0.104 -0.667 1.00 98.62 101 ILE A C 1
ATOM 746 O O . ILE A 1 101 ? -6.068 0.359 -1.302 1.00 98.62 101 ILE A O 1
ATOM 750 N N . PHE A 1 102 ? -3.930 0.479 -0.622 1.00 98.69 102 PHE A N 1
ATOM 751 C CA . PHE A 1 102 ? -3.578 1.667 -1.397 1.00 98.69 102 PHE A CA 1
ATOM 752 C C . PHE A 1 102 ? -2.487 1.346 -2.415 1.00 98.69 102 PHE A C 1
ATOM 754 O O . PHE A 1 102 ? -1.420 0.834 -2.062 1.00 98.69 102 PHE A O 1
ATOM 761 N N . GLN A 1 103 ? -2.738 1.694 -3.676 1.00 98.50 103 GLN A N 1
ATOM 762 C CA . GLN A 1 103 ? -1.721 1.680 -4.722 1.00 98.50 103 GLN A CA 1
ATOM 763 C C . GLN A 1 103 ? -1.064 3.061 -4.778 1.00 98.50 103 GLN A C 1
ATOM 765 O O . GLN A 1 103 ? -1.735 4.066 -5.019 1.00 98.50 103 GLN A O 1
ATOM 770 N N . VAL A 1 104 ? 0.246 3.099 -4.529 1.00 98.50 104 VAL A N 1
ATOM 771 C CA . VAL A 1 104 ? 1.052 4.332 -4.467 1.00 98.50 104 VAL A CA 1
ATOM 772 C C . VAL A 1 104 ? 2.072 4.423 -5.603 1.00 98.50 104 VAL A C 1
ATOM 774 O O . VAL A 1 104 ? 3.169 4.959 -5.446 1.00 98.50 104 VAL A O 1
ATOM 777 N N . GLY A 1 105 ? 1.756 3.812 -6.740 1.00 97.44 105 GLY A N 1
ATOM 778 C CA . GLY A 1 105 ? 2.612 3.747 -7.918 1.00 97.44 105 GLY A CA 1
ATOM 779 C C . GLY A 1 105 ? 2.111 4.615 -9.072 1.00 97.44 105 GLY A C 1
ATOM 780 O O . GLY A 1 105 ? 1.192 5.419 -8.915 1.00 97.44 105 GLY A O 1
ATOM 781 N N . PRO A 1 106 ? 2.715 4.469 -10.264 1.00 96.88 106 PRO A N 1
ATOM 782 C CA . PRO A 1 106 ? 2.224 5.114 -11.477 1.00 96.88 106 PRO A CA 1
ATOM 783 C C . PRO A 1 106 ? 0.769 4.730 -11.795 1.00 96.88 106 PRO A C 1
ATOM 785 O O . PRO A 1 106 ? 0.400 3.555 -11.720 1.00 96.88 106 PRO A O 1
ATOM 788 N N . ASN A 1 107 ? -0.035 5.711 -12.223 1.00 97.00 107 ASN A N 1
ATOM 789 C CA . ASN A 1 107 ? -1.450 5.521 -12.573 1.00 97.00 107 ASN A CA 1
ATOM 790 C C . ASN A 1 107 ? -1.659 4.459 -13.663 1.00 97.00 107 ASN A C 1
ATOM 792 O O . ASN A 1 107 ? -2.581 3.654 -13.585 1.00 97.00 107 A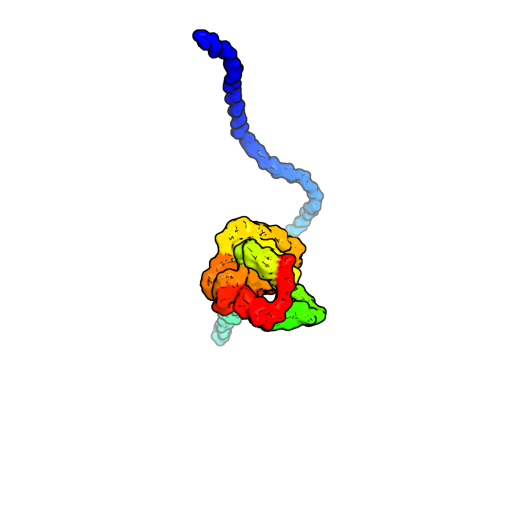SN A O 1
ATOM 796 N N . VAL A 1 108 ? -0.759 4.429 -14.650 1.00 96.56 108 VAL A N 1
ATOM 797 C CA . VAL A 1 108 ? -0.815 3.483 -15.774 1.00 96.56 108 VAL A CA 1
ATOM 798 C C . VAL A 1 108 ? -0.808 2.023 -15.315 1.00 96.56 108 VAL A C 1
ATOM 800 O O . VAL A 1 108 ? -1.468 1.196 -15.934 1.00 96.56 108 VAL A O 1
ATOM 803 N N . LEU A 1 109 ? -0.125 1.706 -14.206 1.00 95.50 109 LEU A N 1
ATOM 804 C CA . LEU A 1 109 ? -0.137 0.354 -13.645 1.00 95.50 109 LEU A CA 1
ATOM 805 C C . LEU A 1 109 ? -1.484 0.042 -12.995 1.00 95.50 109 LEU A C 1
ATOM 807 O O . LEU A 1 109 ? -2.020 -1.034 -13.222 1.00 95.50 109 LEU A O 1
ATOM 811 N N . TYR A 1 110 ? -2.046 0.996 -12.245 1.00 97.75 110 TYR A N 1
ATOM 812 C CA . TYR A 1 110 ? -3.348 0.835 -11.595 1.00 97.75 110 TYR A CA 1
ATOM 813 C C . TYR A 1 110 ? -4.464 0.582 -12.615 1.00 97.75 110 TYR A C 1
ATOM 815 O O . TYR A 1 110 ? -5.197 -0.392 -12.489 1.00 97.75 110 TYR A O 1
ATOM 823 N N . ARG A 1 111 ? -4.546 1.420 -13.658 1.00 97.25 111 ARG A N 1
ATOM 824 C CA . ARG A 1 111 ? -5.560 1.307 -14.723 1.00 97.25 111 ARG A CA 1
ATOM 825 C C . ARG A 1 111 ? -5.404 0.072 -15.605 1.00 97.25 111 ARG A C 1
ATOM 827 O O . ARG A 1 111 ? -6.332 -0.273 -16.320 1.00 97.25 111 ARG A O 1
ATOM 834 N N . SER A 1 112 ? -4.219 -0.536 -15.630 1.00 96.50 112 SER A N 1
ATOM 835 C CA . SER A 1 112 ? -4.016 -1.773 -16.376 1.00 96.50 112 SER A CA 1
ATOM 836 C C . SER A 1 112 ? -4.557 -2.954 -15.585 1.00 96.50 112 SER A C 1
ATOM 838 O O . SER A 1 112 ? -5.469 -3.625 -16.053 1.00 96.50 112 SER A O 1
ATOM 840 N N . LYS A 1 113 ? -3.984 -3.210 -14.404 1.00 97.06 113 LYS A N 1
ATOM 841 C CA . LYS A 1 113 ? -4.420 -4.243 -13.465 1.00 97.06 113 LYS A CA 1
ATOM 842 C C . LYS A 1 113 ? -4.022 -3.827 -12.053 1.00 97.06 113 LYS A C 1
ATOM 844 O O . LYS A 1 113 ? -2.866 -3.475 -11.814 1.00 97.06 113 LYS A O 1
ATOM 849 N N . HIS A 1 114 ? -4.936 -3.943 -11.102 1.00 98.38 114 HIS A N 1
ATOM 850 C CA . HIS A 1 114 ? -4.673 -3.677 -9.688 1.00 98.38 114 HIS A CA 1
ATOM 851 C C . HIS A 1 114 ? -5.246 -4.772 -8.786 1.00 98.38 114 HIS A C 1
ATOM 853 O O . HIS A 1 114 ? -5.985 -5.645 -9.234 1.00 98.38 114 HIS A O 1
ATOM 859 N N . ILE A 1 115 ? -4.843 -4.765 -7.513 1.00 98.50 115 ILE A N 1
ATOM 860 C CA . ILE A 1 115 ? -5.379 -5.693 -6.512 1.00 98.50 115 ILE A CA 1
ATOM 861 C C . ILE A 1 115 ? -6.866 -5.364 -6.296 1.00 98.50 115 ILE A C 1
ATOM 863 O O . ILE A 1 115 ? -7.178 -4.181 -6.151 1.00 98.50 115 ILE A O 1
ATOM 867 N N . PRO A 1 116 ? -7.768 -6.358 -6.220 1.00 97.38 116 PRO A N 1
ATOM 868 C CA . PRO A 1 116 ? -9.191 -6.110 -6.046 1.00 97.38 116 PRO A CA 1
ATOM 869 C C . PRO A 1 116 ? -9.516 -5.256 -4.822 1.00 97.38 116 PRO A C 1
ATOM 871 O O . PRO A 1 116 ? -9.030 -5.526 -3.718 1.00 97.38 116 PRO A O 1
ATOM 874 N N . GLY A 1 117 ? -10.335 -4.223 -5.021 1.00 96.69 117 GLY A N 1
ATOM 875 C CA . GLY A 1 117 ? -10.705 -3.261 -3.984 1.00 96.69 117 GLY A CA 1
ATOM 876 C C . GLY A 1 117 ? -9.571 -2.333 -3.529 1.00 96.69 117 GLY A C 1
ATOM 877 O O . GLY A 1 117 ? -9.733 -1.627 -2.528 1.00 96.69 117 GLY A O 1
ATOM 878 N N . ALA A 1 118 ? -8.423 -2.323 -4.214 1.00 98.06 118 ALA A N 1
ATOM 879 C CA . ALA A 1 118 ? -7.389 -1.330 -3.962 1.00 98.06 118 ALA A CA 1
ATOM 880 C C . ALA A 1 118 ? -7.853 0.059 -4.398 1.00 98.06 118 ALA A C 1
ATOM 882 O O . ALA A 1 118 ? -8.527 0.223 -5.405 1.00 98.06 118 ALA A O 1
ATOM 883 N N . LEU A 1 119 ? -7.442 1.074 -3.648 1.00 98.00 119 LEU A N 1
ATOM 884 C CA . LEU A 1 119 ? -7.692 2.472 -3.958 1.00 98.00 119 LEU A CA 1
ATOM 885 C C . LEU A 1 119 ? -6.427 3.091 -4.545 1.00 98.00 119 LEU A C 1
ATOM 887 O O . LEU A 1 119 ? -5.335 2.969 -3.980 1.00 98.00 119 LEU A O 1
ATOM 891 N N . TYR A 1 120 ? -6.568 3.791 -5.665 1.00 98.19 120 TYR A N 1
ATOM 892 C CA . TYR A 1 120 ? -5.468 4.562 -6.227 1.00 98.19 120 TYR A CA 1
ATOM 893 C C . TYR A 1 120 ? -5.193 5.810 -5.380 1.00 98.19 120 TYR A C 1
ATOM 895 O O . TYR A 1 120 ? -6.045 6.689 -5.265 1.00 98.19 120 TYR A O 1
ATOM 903 N N . ALA A 1 121 ? -3.987 5.895 -4.820 1.00 97.06 121 ALA A N 1
ATOM 904 C CA . ALA A 1 121 ? -3.514 7.049 -4.059 1.00 97.06 121 ALA A CA 1
ATOM 905 C C . ALA A 1 121 ? -2.437 7.852 -4.810 1.00 97.06 121 ALA A C 1
ATOM 907 O O . ALA A 1 121 ? -2.154 8.983 -4.447 1.00 97.06 121 ALA A O 1
ATOM 908 N N . GLY A 1 122 ? -1.869 7.308 -5.887 1.00 96.75 122 GLY A N 1
ATOM 909 C CA . GLY A 1 122 ? -0.843 7.974 -6.690 1.00 96.75 122 GLY A CA 1
ATOM 910 C C . GLY A 1 122 ? 0.576 7.885 -6.130 1.00 96.75 122 GLY A C 1
ATOM 911 O O . GLY A 1 122 ? 0.786 7.355 -5.040 1.00 96.75 122 GLY A O 1
ATOM 912 N N . PRO A 1 123 ? 1.588 8.342 -6.892 1.00 97.94 123 PRO A N 1
ATOM 913 C CA . PRO A 1 123 ? 2.983 8.059 -6.580 1.00 97.94 123 PRO A CA 1
ATOM 914 C C . PRO A 1 123 ? 3.408 8.670 -5.242 1.00 97.94 123 PRO A C 1
ATOM 916 O O . PRO A 1 123 ? 3.437 9.890 -5.107 1.00 97.94 123 PRO A O 1
ATOM 919 N N . GLY A 1 124 ? 3.794 7.840 -4.270 1.00 97.88 124 GLY A N 1
ATOM 920 C CA . GLY A 1 124 ? 4.192 8.313 -2.934 1.00 97.88 124 GLY A CA 1
ATOM 921 C C . GLY A 1 124 ? 5.440 9.211 -2.914 1.00 97.88 124 GLY A C 1
ATOM 922 O O . GLY A 1 124 ? 5.653 9.948 -1.962 1.00 97.88 124 GLY A O 1
ATOM 923 N N . SER A 1 125 ? 6.248 9.208 -3.977 1.00 97.75 125 SER A N 1
ATOM 924 C CA . SER A 1 125 ? 7.378 10.137 -4.160 1.00 97.75 125 SER A CA 1
ATOM 925 C C . SER A 1 125 ? 6.967 11.542 -4.625 1.00 97.75 125 SER A C 1
ATOM 927 O O . SER A 1 125 ? 7.831 12.393 -4.840 1.00 97.75 125 SER A O 1
ATOM 929 N N . LYS A 1 126 ? 5.670 11.784 -4.840 1.00 98.38 126 LYS A N 1
ATOM 930 C CA . LYS A 1 126 ? 5.115 13.046 -5.337 1.00 98.38 126 LYS A CA 1
ATOM 931 C C . LYS A 1 126 ? 4.159 13.636 -4.308 1.00 98.38 126 LYS A C 1
ATOM 933 O O . LYS A 1 126 ? 3.396 12.906 -3.675 1.00 98.38 126 LYS A O 1
ATOM 938 N N . SER A 1 127 ? 4.176 14.959 -4.171 1.00 98.06 127 SER A N 1
ATOM 939 C CA . SER A 1 127 ? 3.294 15.701 -3.263 1.00 98.06 127 SER A CA 1
ATOM 940 C C . SER A 1 127 ? 1.824 15.400 -3.527 1.00 98.06 127 SER A C 1
ATOM 942 O O . SER A 1 127 ? 1.063 15.163 -2.595 1.00 98.06 127 SER A O 1
ATOM 944 N N . GLU A 1 128 ? 1.434 15.329 -4.797 1.00 97.75 128 GLU A N 1
ATOM 945 C CA . GLU A 1 128 ? 0.052 15.089 -5.207 1.00 97.75 128 GLU A CA 1
ATOM 946 C C . GLU A 1 128 ? -0.417 13.688 -4.791 1.00 97.75 128 GLU A C 1
ATOM 948 O O . GLU A 1 128 ? -1.558 13.519 -4.364 1.00 97.75 128 GLU A O 1
ATOM 953 N N . GLY A 1 129 ? 0.470 12.688 -4.872 1.00 98.12 129 GLY A N 1
ATOM 954 C CA . GLY A 1 129 ? 0.175 11.323 -4.432 1.00 98.12 129 GLY A CA 1
ATOM 955 C C . GLY A 1 129 ? 0.051 11.216 -2.911 1.00 98.12 129 GLY A C 1
ATOM 956 O O . GLY A 1 129 ? -0.853 10.566 -2.393 1.00 98.12 129 GLY A O 1
ATOM 957 N N . LEU A 1 130 ? 0.912 11.914 -2.169 1.00 98.69 130 LEU A N 1
ATOM 958 C CA . LEU A 1 130 ? 0.820 11.960 -0.709 1.00 98.69 130 LEU A CA 1
ATOM 959 C C . LEU A 1 130 ? -0.452 12.674 -0.228 1.00 98.69 130 LEU A C 1
ATOM 961 O O . LEU A 1 130 ? -1.109 12.183 0.689 1.00 98.69 130 LEU A O 1
ATOM 965 N N . GLU A 1 131 ? -0.860 13.774 -0.860 1.00 98.50 1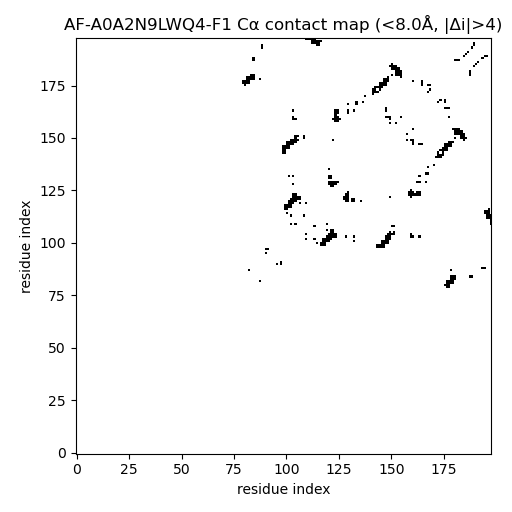31 GLU A N 1
ATOM 966 C CA . GLU A 1 131 ? -2.110 14.463 -0.509 1.00 98.50 131 GLU A CA 1
ATOM 967 C C . GLU A 1 131 ? -3.358 13.636 -0.858 1.00 98.50 131 GLU A C 1
ATOM 969 O O . GLU A 1 131 ? -4.315 13.584 -0.076 1.00 98.50 131 GLU A O 1
ATOM 974 N N . ALA A 1 132 ? -3.344 12.917 -1.984 1.00 98.38 132 ALA A N 1
ATOM 975 C CA . ALA A 1 132 ? -4.403 11.969 -2.322 1.00 98.38 132 ALA A CA 1
ATOM 976 C C . ALA A 1 132 ? -4.473 10.810 -1.308 1.00 98.38 132 ALA A C 1
ATOM 978 O O . ALA A 1 132 ? -5.562 10.496 -0.815 1.00 98.38 132 ALA A O 1
ATOM 979 N N . LEU A 1 133 ? -3.327 10.237 -0.914 1.00 98.69 133 LEU A N 1
ATOM 980 C CA . LEU A 1 133 ? -3.253 9.219 0.140 1.00 98.69 133 LEU A CA 1
ATOM 981 C C . LEU A 1 133 ? -3.803 9.744 1.471 1.00 98.69 133 LEU A C 1
ATOM 983 O O . LEU A 1 133 ? -4.632 9.088 2.100 1.00 98.69 133 LEU A O 1
ATOM 987 N N . LYS A 1 134 ? -3.384 10.943 1.884 1.00 98.50 134 LYS A N 1
ATOM 988 C CA . LYS A 1 134 ? -3.838 11.601 3.115 1.00 98.50 134 LYS A CA 1
ATOM 989 C C . LYS A 1 134 ? -5.347 11.824 3.115 1.00 98.50 134 LYS A C 1
ATOM 991 O O . LYS A 1 134 ? -6.010 11.555 4.114 1.00 98.50 134 LYS A O 1
ATOM 996 N N . THR A 1 135 ? -5.895 12.279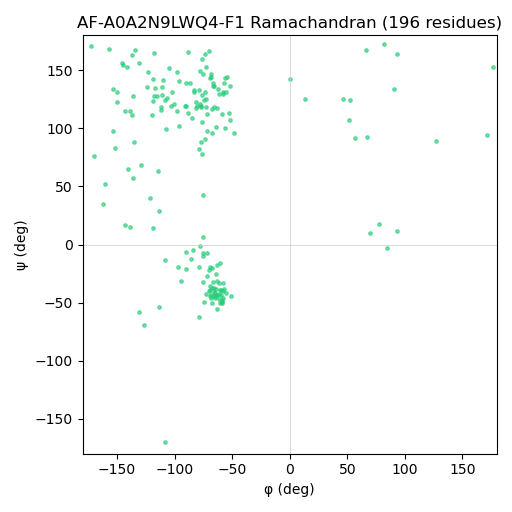 1.991 1.00 98.38 135 THR A N 1
ATOM 997 C CA . THR A 1 135 ? -7.332 12.527 1.822 1.00 98.38 135 THR A CA 1
ATOM 998 C C . THR A 1 135 ? -8.135 11.232 1.900 1.00 98.38 135 THR A C 1
ATOM 1000 O O . THR A 1 135 ? -9.160 11.177 2.583 1.00 98.38 135 THR A O 1
ATOM 1003 N N . ALA A 1 136 ? -7.672 10.173 1.232 1.00 97.75 136 ALA A N 1
ATOM 1004 C CA . ALA A 1 136 ? -8.343 8.879 1.248 1.00 97.75 136 ALA A CA 1
ATOM 1005 C C . ALA A 1 136 ? -8.263 8.215 2.633 1.00 97.75 136 ALA A C 1
ATOM 1007 O O . ALA A 1 136 ? -9.278 7.769 3.169 1.00 97.75 136 ALA A O 1
ATOM 1008 N N . ALA A 1 137 ? -7.078 8.207 3.248 1.00 98.12 137 ALA A N 1
ATOM 1009 C CA . ALA A 1 137 ? -6.859 7.608 4.559 1.00 98.12 137 ALA A CA 1
ATOM 1010 C C . ALA A 1 137 ? -7.482 8.424 5.703 1.00 98.12 137 ALA A C 1
ATOM 1012 O O . ALA A 1 137 ? -7.877 7.851 6.711 1.0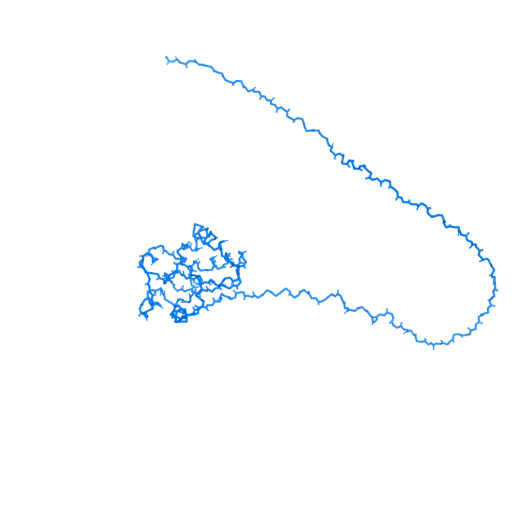0 98.12 137 ALA A O 1
ATOM 1013 N N . GLY A 1 138 ? -7.638 9.744 5.562 1.00 97.81 138 GLY A N 1
ATOM 1014 C CA . GLY A 1 138 ? -8.195 10.617 6.604 1.00 97.81 138 GLY A CA 1
ATOM 1015 C C . GLY A 1 138 ? -9.630 10.285 7.029 1.00 97.81 138 GLY A C 1
ATOM 1016 O O . GLY A 1 138 ? -10.062 10.721 8.091 1.00 97.81 138 GLY A O 1
ATOM 1017 N N . LYS A 1 139 ? -10.353 9.491 6.231 1.00 95.25 139 LYS A N 1
ATOM 1018 C CA . LYS A 1 139 ? -11.719 9.023 6.513 1.00 95.25 139 LYS A CA 1
ATOM 1019 C C . LYS A 1 139 ? -11.763 7.699 7.287 1.00 95.25 139 LYS A C 1
ATOM 1021 O O . LYS A 1 139 ? -12.845 7.234 7.629 1.00 95.25 139 LYS A O 1
ATOM 1026 N N . LEU A 1 140 ? -10.613 7.061 7.508 1.00 97.88 140 LEU A N 1
ATOM 1027 C CA . LEU A 1 140 ? -10.514 5.730 8.104 1.00 97.88 140 LEU A CA 1
ATOM 1028 C C . LEU A 1 140 ? -10.194 5.809 9.606 1.00 97.88 140 LEU A C 1
ATOM 1030 O O . LEU A 1 140 ? -9.470 6.714 10.032 1.00 97.88 140 LEU A O 1
ATOM 1034 N N . PRO A 1 141 ? -10.670 4.846 10.416 1.00 97.44 141 PRO A N 1
ATOM 1035 C CA . PRO A 1 141 ? -10.283 4.766 11.818 1.00 97.44 141 PRO A CA 1
ATOM 1036 C C . PRO A 1 141 ? -8.801 4.369 11.941 1.00 97.44 141 PRO A C 1
ATOM 1038 O O . PRO A 1 141 ? -8.271 3.639 11.105 1.00 97.44 141 PRO A O 1
ATOM 1041 N N . ARG A 1 142 ? -8.098 4.877 12.961 1.00 97.12 142 ARG A N 1
ATOM 1042 C CA . ARG A 1 142 ? -6.621 4.788 13.066 1.00 97.12 142 ARG A CA 1
ATOM 1043 C C . ARG A 1 142 ? -6.085 3.384 13.342 1.00 97.12 142 ARG A C 1
ATOM 1045 O O . ARG A 1 142 ? -4.929 3.092 13.048 1.00 97.12 142 ARG A O 1
ATOM 1052 N N . ASP A 1 143 ? -6.928 2.518 13.885 1.00 95.62 143 ASP A N 1
ATOM 1053 C CA . ASP A 1 143 ? -6.661 1.099 14.111 1.00 95.62 143 ASP A CA 1
ATOM 1054 C C . ASP A 1 143 ? -6.933 0.237 12.865 1.00 95.62 143 ASP A C 1
ATOM 1056 O O . ASP A 1 143 ? -6.654 -0.969 12.865 1.00 95.62 143 ASP A O 1
ATOM 1060 N N . ARG A 1 144 ? -7.459 0.834 11.784 1.00 97.50 144 ARG A N 1
ATOM 1061 C CA . ARG A 1 144 ? -7.691 0.132 10.526 1.00 97.50 144 ARG A CA 1
ATOM 1062 C C . ARG A 1 144 ? -6.372 -0.357 9.957 1.00 97.50 144 ARG A C 1
ATOM 1064 O O . ARG A 1 144 ? -5.404 0.388 9.844 1.00 97.50 144 ARG A O 1
ATOM 1071 N N . GLU A 1 145 ? -6.363 -1.614 9.533 1.00 97.56 145 GLU A N 1
ATOM 1072 C CA . GLU A 1 145 ? -5.208 -2.150 8.835 1.00 97.56 145 GLU A CA 1
ATOM 1073 C C . GLU A 1 145 ? -5.138 -1.654 7.396 1.00 97.56 145 GLU A C 1
ATOM 1075 O O . GLU A 1 145 ? -6.100 -1.796 6.629 1.00 97.56 145 GLU A O 1
ATOM 1080 N N . LEU A 1 146 ? -3.969 -1.125 7.048 1.00 98.56 146 LEU A N 1
ATOM 1081 C CA . LEU A 1 146 ? -3.647 -0.590 5.738 1.00 98.56 146 LEU A CA 1
ATOM 1082 C C . LEU A 1 146 ? -2.516 -1.407 5.114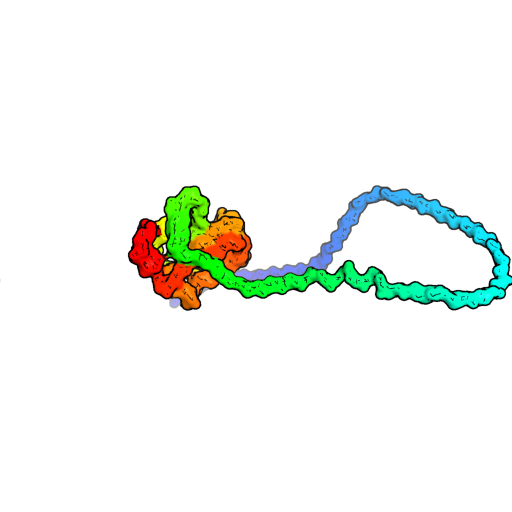 1.00 98.56 146 LEU A C 1
ATOM 1084 O O . LEU A 1 146 ? -1.506 -1.687 5.764 1.00 98.56 146 LEU A O 1
ATOM 1088 N N . VAL A 1 147 ? -2.673 -1.754 3.840 1.00 98.44 147 VAL A N 1
ATOM 1089 C CA . VAL A 1 147 ? -1.617 -2.357 3.024 1.00 98.44 147 VAL A CA 1
ATOM 1090 C C . VAL A 1 147 ? -1.298 -1.420 1.867 1.00 98.44 147 VAL A C 1
ATOM 1092 O O . VAL A 1 147 ? -2.193 -1.011 1.132 1.00 98.44 147 VAL A O 1
ATOM 1095 N N . ILE A 1 148 ? -0.025 -1.081 1.694 1.00 98.31 148 ILE A N 1
ATOM 1096 C CA . ILE A 1 148 ? 0.447 -0.236 0.595 1.00 98.31 148 ILE A CA 1
ATOM 1097 C C . ILE A 1 148 ? 1.265 -1.067 -0.390 1.00 98.31 148 ILE A C 1
ATOM 1099 O O . ILE A 1 148 ? 2.075 -1.898 0.018 1.00 98.31 148 ILE A O 1
ATOM 1103 N N . TYR A 1 149 ? 1.115 -0.803 -1.688 1.00 98.25 149 TYR A N 1
ATOM 1104 C CA . TYR A 1 149 ? 2.003 -1.346 -2.715 1.00 98.25 149 TYR A CA 1
ATOM 1105 C C . TYR A 1 149 ? 2.209 -0.362 -3.876 1.00 98.25 149 TYR A C 1
ATOM 1107 O O . TYR A 1 149 ? 1.382 0.510 -4.124 1.00 98.25 149 TYR A O 1
ATOM 1115 N N . CYS A 1 150 ? 3.325 -0.491 -4.598 1.00 97.00 150 CYS A N 1
ATOM 1116 C CA . CYS A 1 150 ? 3.655 0.371 -5.740 1.00 97.00 150 CYS A CA 1
ATOM 1117 C C . CYS A 1 150 ? 3.650 -0.408 -7.058 1.00 97.00 150 CYS A C 1
ATOM 1119 O O . CYS A 1 150 ? 2.997 -0.000 -8.014 1.00 97.00 150 CYS A O 1
ATOM 1121 N N . GLY A 1 151 ? 4.401 -1.511 -7.121 1.00 94.25 151 GLY A N 1
ATOM 1122 C CA . GLY A 1 151 ? 4.335 -2.456 -8.232 1.00 94.25 151 GLY A CA 1
ATOM 1123 C C . GLY A 1 151 ? 5.175 -2.152 -9.476 1.00 94.25 151 GLY A C 1
ATOM 1124 O O . GLY A 1 151 ? 5.173 -2.972 -10.388 1.00 94.25 151 GLY A O 1
ATOM 1125 N N . CYS A 1 152 ? 5.895 -1.027 -9.549 1.00 95.44 152 CYS A N 1
ATOM 1126 C CA . CYS A 1 152 ? 6.721 -0.693 -10.722 1.00 95.44 152 CYS A CA 1
ATOM 1127 C C . CYS A 1 152 ? 8.166 -1.208 -10.648 1.00 95.44 152 CYS A C 1
ATOM 1129 O O . CYS A 1 152 ? 8.835 -1.294 -11.673 1.00 95.44 152 CYS A O 1
ATOM 1131 N N . CYS A 1 153 ? 8.666 -1.493 -9.449 1.00 95.31 153 CYS A N 1
ATOM 1132 C CA . CYS A 1 153 ? 10.054 -1.859 -9.191 1.00 95.31 153 CYS A CA 1
ATOM 1133 C C . CYS A 1 153 ? 10.160 -2.659 -7.882 1.00 95.31 153 CYS A C 1
ATOM 1135 O O . CYS A 1 153 ? 9.190 -2.662 -7.111 1.00 95.31 153 CYS A O 1
ATOM 1137 N N . PRO A 1 154 ? 11.323 -3.285 -7.620 1.00 95.75 154 PRO A N 1
ATOM 1138 C CA . PRO A 1 154 ? 11.592 -3.955 -6.356 1.00 95.75 154 PRO A CA 1
ATOM 1139 C C . PRO A 1 154 ? 11.384 -3.025 -5.158 1.00 95.75 154 PRO A C 1
ATOM 1141 O O . PRO A 1 154 ? 11.648 -1.819 -5.224 1.00 95.75 154 PRO A O 1
ATOM 1144 N N . TRP A 1 155 ? 10.878 -3.591 -4.065 1.00 91.38 155 TRP A N 1
ATOM 1145 C CA . TRP A 1 155 ? 10.472 -2.852 -2.869 1.00 91.38 155 TRP A CA 1
ATOM 1146 C C . TRP A 1 155 ? 11.635 -2.081 -2.218 1.00 91.38 155 TRP A C 1
ATOM 1148 O O . TRP A 1 155 ? 11.448 -0.944 -1.785 1.00 91.38 155 TRP A O 1
ATOM 1158 N N . ASP A 1 156 ? 12.825 -2.680 -2.188 1.00 89.44 156 ASP A N 1
ATOM 1159 C CA . ASP A 1 156 ? 14.027 -2.205 -1.487 1.00 89.44 156 ASP A CA 1
ATOM 1160 C C . ASP A 1 156 ? 14.565 -0.869 -2.020 1.00 89.44 156 ASP A C 1
ATOM 1162 O O . ASP A 1 156 ? 15.194 -0.100 -1.296 1.00 89.44 156 ASP A O 1
ATOM 1166 N N . ARG A 1 157 ? 14.267 -0.568 -3.282 1.00 93.00 157 ARG A N 1
ATOM 1167 C CA . ARG A 1 157 ? 14.687 0.644 -3.991 1.00 93.00 157 ARG A CA 1
ATOM 1168 C C . ARG A 1 157 ? 13.513 1.500 -4.463 1.00 93.00 157 ARG A C 1
ATOM 1170 O O . ARG A 1 157 ? 13.679 2.382 -5.307 1.00 93.00 157 ARG A O 1
ATOM 1177 N N . CYS A 1 158 ? 12.309 1.236 -3.956 1.00 96.50 158 CYS A N 1
ATOM 1178 C CA . CYS A 1 158 ? 11.115 1.950 -4.382 1.00 96.50 158 CYS A CA 1
ATOM 1179 C C . CYS A 1 158 ? 11.033 3.341 -3.725 1.00 96.50 158 CYS A C 1
ATOM 1181 O O . CYS A 1 158 ? 10.890 3.433 -2.503 1.00 96.50 158 CYS A O 1
ATOM 1183 N N . PRO A 1 159 ? 10.994 4.441 -4.501 1.00 97.19 159 PRO A N 1
ATOM 1184 C CA . PRO A 1 159 ? 10.917 5.786 -3.932 1.00 97.19 159 PRO A CA 1
ATOM 1185 C C . PRO A 1 159 ? 9.521 6.132 -3.387 1.00 97.19 159 PRO A C 1
ATOM 1187 O O . PRO A 1 159 ? 9.353 7.166 -2.751 1.00 97.19 159 PRO A O 1
ATOM 1190 N N . ASN A 1 160 ? 8.503 5.304 -3.652 1.00 98.06 160 ASN A N 1
ATOM 1191 C CA . ASN A 1 160 ? 7.112 5.615 -3.315 1.00 98.06 160 ASN A CA 1
ATOM 1192 C C . ASN A 1 160 ? 6.652 5.044 -1.969 1.00 98.06 160 ASN A C 1
ATOM 1194 O O . ASN A 1 160 ? 5.794 5.640 -1.323 1.00 98.06 160 ASN A O 1
ATOM 1198 N N . ILE A 1 161 ? 7.179 3.890 -1.542 1.00 97.19 161 ILE A N 1
ATOM 1199 C CA . ILE A 1 161 ? 6.606 3.177 -0.392 1.00 97.19 161 ILE A CA 1
ATOM 1200 C C . ILE A 1 161 ? 6.951 3.863 0.929 1.00 97.19 161 ILE A C 1
ATOM 1202 O O . ILE A 1 161 ? 6.059 4.105 1.742 1.00 97.19 161 ILE A O 1
ATOM 1206 N N . LYS A 1 162 ? 8.230 4.190 1.148 1.00 95.81 162 LYS A N 1
ATOM 1207 C CA . LYS A 1 162 ? 8.673 4.786 2.413 1.00 95.81 162 LYS A CA 1
ATOM 1208 C C . LYS A 1 162 ? 7.946 6.107 2.727 1.00 95.81 162 LYS A C 1
ATOM 1210 O O . LYS A 1 162 ? 7.377 6.184 3.814 1.00 95.81 162 LYS A O 1
ATOM 1215 N N . PRO A 1 163 ? 7.850 7.087 1.804 1.00 97.69 163 PRO A N 1
ATOM 1216 C CA . PRO A 1 163 ? 7.101 8.317 2.072 1.00 97.69 163 PRO A CA 1
ATOM 1217 C C . PRO A 1 163 ? 5.618 8.076 2.386 1.00 97.69 163 PRO A C 1
ATOM 1219 O O . PRO A 1 163 ? 5.068 8.708 3.285 1.00 97.69 163 PRO A O 1
ATOM 1222 N N . ALA A 1 164 ? 4.975 7.130 1.693 1.00 98.25 164 ALA A N 1
ATOM 1223 C CA . ALA A 1 164 ? 3.576 6.786 1.937 1.00 98.25 164 ALA A CA 1
ATOM 1224 C C . ALA A 1 164 ? 3.359 6.180 3.335 1.00 98.25 164 ALA A C 1
ATOM 1226 O O . ALA A 1 164 ? 2.404 6.530 4.029 1.00 98.25 164 ALA A O 1
ATOM 1227 N N . ILE A 1 165 ? 4.255 5.293 3.775 1.00 97.44 165 ILE A N 1
ATOM 1228 C CA . ILE A 1 165 ? 4.185 4.683 5.108 1.00 97.44 165 ILE A CA 1
ATOM 1229 C C . ILE A 1 165 ? 4.466 5.706 6.198 1.00 97.44 165 ILE A C 1
ATOM 1231 O O . ILE A 1 165 ? 3.747 5.731 7.197 1.00 97.44 165 ILE A O 1
ATOM 1235 N N . ASP A 1 166 ? 5.479 6.549 6.007 1.00 97.25 166 ASP A N 1
ATOM 1236 C CA . ASP A 1 166 ? 5.835 7.587 6.969 1.00 97.25 166 ASP A CA 1
ATOM 1237 C C . ASP A 1 166 ? 4.665 8.567 7.153 1.00 97.25 166 ASP A C 1
ATOM 1239 O O . ASP A 1 166 ? 4.295 8.863 8.289 1.00 97.25 166 ASP A O 1
ATOM 1243 N N . LEU A 1 167 ? 3.992 8.965 6.065 1.00 98.44 167 LEU A N 1
ATOM 1244 C CA . LEU A 1 167 ? 2.772 9.773 6.126 1.00 98.44 167 LEU A CA 1
ATOM 1245 C C . LEU A 1 167 ? 1.659 9.085 6.932 1.00 98.44 167 LEU A C 1
ATOM 1247 O O . LEU A 1 167 ? 1.080 9.696 7.828 1.00 98.44 167 LEU A O 1
ATOM 1251 N N . LEU A 1 168 ? 1.347 7.815 6.653 1.00 98.44 168 LEU A N 1
ATOM 1252 C CA . LEU A 1 168 ? 0.288 7.109 7.386 1.00 98.44 168 LEU A CA 1
ATOM 1253 C C . LEU A 1 168 ? 0.633 6.943 8.874 1.00 98.44 168 LEU A C 1
ATOM 1255 O O . LEU A 1 168 ? -0.233 7.114 9.734 1.00 98.44 168 LEU A O 1
ATOM 1259 N N . LYS A 1 169 ? 1.899 6.679 9.206 1.00 97.00 169 LYS A N 1
ATOM 1260 C CA . LYS A 1 169 ? 2.361 6.638 10.600 1.00 97.00 169 LYS A CA 1
ATOM 1261 C C . LYS A 1 169 ? 2.226 8.005 11.277 1.00 97.00 169 LYS A C 1
ATOM 1263 O O . LYS A 1 169 ? 1.711 8.071 12.388 1.00 97.00 169 LYS A O 1
ATOM 1268 N N . GLN A 1 170 ? 2.601 9.095 10.603 1.00 97.44 170 GLN A N 1
ATOM 1269 C CA . GLN A 1 170 ? 2.413 10.469 11.100 1.00 97.44 170 GLN A CA 1
ATOM 1270 C C . GLN A 1 170 ? 0.936 10.817 11.313 1.00 97.44 170 GLN A C 1
ATOM 1272 O O . GLN A 1 170 ? 0.587 11.543 12.238 1.00 97.44 170 GLN A O 1
ATOM 1277 N N . MET A 1 171 ? 0.053 10.260 10.485 1.00 97.75 171 MET A N 1
ATOM 1278 C CA . MET A 1 171 ? -1.393 10.364 10.652 1.00 97.75 171 MET A CA 1
ATOM 1279 C C . MET A 1 171 ? -1.929 9.533 11.838 1.00 97.75 171 MET A C 1
ATOM 1281 O O . MET A 1 171 ? -3.108 9.643 12.164 1.00 97.75 171 MET A O 1
ATOM 1285 N N . GLY A 1 172 ? -1.100 8.715 12.491 1.00 97.50 172 GLY A N 1
ATOM 1286 C CA . GLY A 1 172 ? -1.463 7.915 13.662 1.00 97.50 172 GLY A CA 1
ATOM 1287 C C . GLY A 1 172 ? -1.926 6.492 13.348 1.00 97.50 172 GLY A C 1
ATOM 1288 O O . GLY A 1 172 ? -2.453 5.827 14.236 1.00 97.50 172 GLY A O 1
ATOM 1289 N N . PHE A 1 173 ? -1.754 6.005 12.114 1.00 98.00 173 PHE A N 1
ATOM 1290 C CA . PHE A 1 173 ? -2.030 4.603 11.804 1.00 98.00 173 PHE A CA 1
ATOM 1291 C C . PHE A 1 173 ? -0.959 3.696 12.407 1.00 98.00 173 PHE A C 1
ATOM 1293 O O . PHE A 1 173 ? 0.231 3.843 12.131 1.00 98.00 173 PHE A O 1
ATOM 1300 N N . THR A 1 174 ? -1.391 2.713 13.194 1.00 95.19 174 THR A N 1
ATOM 1301 C CA . THR A 1 174 ? -0.489 1.770 13.878 1.00 95.19 174 THR A CA 1
ATOM 1302 C C . THR A 1 174 ? -0.326 0.452 13.124 1.00 95.19 174 THR A C 1
ATOM 1304 O O . THR A 1 174 ? 0.648 -0.269 13.330 1.00 95.19 174 THR A O 1
ATOM 1307 N N . ARG A 1 175 ? -1.257 0.138 12.212 1.00 96.88 175 ARG A N 1
ATOM 1308 C CA . ARG A 1 175 ? -1.311 -1.121 11.455 1.00 96.88 175 ARG A CA 1
ATOM 1309 C C . ARG A 1 175 ? -1.093 -0.900 9.961 1.00 96.88 175 ARG A C 1
ATOM 1311 O O . ARG A 1 175 ? -1.975 -1.166 9.148 1.00 96.88 175 ARG A O 1
ATOM 1318 N N . VAL A 1 176 ? 0.093 -0.417 9.606 1.00 97.50 176 VAL A N 1
ATOM 1319 C CA . VAL A 1 176 ? 0.492 -0.181 8.210 1.00 97.50 176 VAL A CA 1
ATOM 1320 C C . VAL A 1 176 ? 1.505 -1.236 7.778 1.00 97.50 176 VAL A C 1
ATOM 1322 O O . VAL A 1 176 ? 2.528 -1.412 8.440 1.00 97.50 176 VAL A O 1
ATOM 1325 N N . LYS A 1 177 ? 1.228 -1.922 6.666 1.00 97.50 177 LYS A N 1
ATOM 1326 C CA . LYS A 1 177 ? 2.135 -2.896 6.042 1.00 97.50 177 LYS A CA 1
ATOM 1327 C C . LYS A 1 177 ? 2.434 -2.507 4.596 1.00 97.50 177 LYS A C 1
ATOM 1329 O O . LYS A 1 177 ? 1.566 -1.960 3.918 1.00 97.50 177 LYS A O 1
ATOM 1334 N N . ALA A 1 178 ? 3.623 -2.831 4.100 1.00 97.12 178 ALA A N 1
ATOM 1335 C CA . ALA A 1 178 ? 3.897 -2.831 2.664 1.00 97.12 178 ALA A CA 1
ATOM 1336 C C . ALA A 1 178 ? 3.741 -4.243 2.099 1.00 97.12 178 ALA A C 1
ATOM 1338 O O . ALA A 1 178 ? 4.170 -5.211 2.726 1.00 97.12 178 ALA A O 1
ATOM 1339 N N . MET A 1 179 ? 3.174 -4.380 0.904 1.00 97.88 179 MET A N 1
ATOM 1340 C CA . MET A 1 179 ? 3.303 -5.631 0.164 1.00 97.88 179 MET A CA 1
ATOM 1341 C C . MET A 1 179 ? 4.721 -5.733 -0.397 1.00 97.88 179 MET A C 1
ATOM 1343 O O . MET A 1 179 ? 5.172 -4.836 -1.115 1.00 97.88 179 MET A O 1
ATOM 1347 N N . TYR A 1 180 ? 5.412 -6.823 -0.079 1.00 96.88 180 TYR A N 1
ATOM 1348 C CA . TYR A 1 180 ? 6.728 -7.099 -0.637 1.00 96.88 180 TYR A CA 1
ATOM 1349 C C . TYR A 1 180 ? 6.630 -7.362 -2.148 1.00 96.88 180 TYR A C 1
ATOM 1351 O O . TYR A 1 180 ? 5.714 -8.038 -2.613 1.00 96.88 180 TYR A O 1
ATOM 1359 N N . SER A 1 181 ? 7.578 -6.823 -2.911 1.00 95.56 181 SER A N 1
ATOM 1360 C CA . SER A 1 181 ? 7.730 -7.071 -4.346 1.00 95.56 181 SER A CA 1
ATOM 1361 C C . SER A 1 181 ? 9.216 -7.227 -4.631 1.00 95.56 181 SER A C 1
ATOM 1363 O O . SER A 1 181 ? 9.986 -6.288 -4.424 1.00 95.56 181 SER A O 1
ATOM 1365 N N . ALA A 1 182 ? 9.620 -8.422 -5.053 1.00 96.12 182 ALA A N 1
ATOM 1366 C CA . ALA A 1 182 ? 11.002 -8.716 -5.409 1.00 96.12 182 ALA A CA 1
ATOM 1367 C C . ALA A 1 182 ? 11.366 -8.116 -6.772 1.00 96.12 182 ALA A C 1
ATOM 1369 O O . ALA A 1 182 ? 12.505 -7.710 -6.980 1.00 96.12 182 ALA A O 1
ATOM 1370 N N . THR A 1 183 ? 10.392 -8.038 -7.685 1.00 96.62 183 THR A N 1
ATOM 1371 C CA . THR A 1 183 ? 10.608 -7.609 -9.070 1.00 96.62 183 THR A CA 1
ATOM 1372 C C . THR A 1 183 ? 9.668 -6.470 -9.453 1.00 96.62 183 THR A C 1
ATOM 1374 O O . THR A 1 183 ? 10.107 -5.343 -9.688 1.00 96.62 183 THR A O 1
ATOM 1377 N N . ASN A 1 184 ? 8.374 -6.768 -9.570 1.00 97.12 184 ASN A N 1
ATOM 1378 C CA . ASN A 1 184 ? 7.305 -5.840 -9.934 1.00 97.12 184 ASN A CA 1
ATOM 1379 C C . ASN A 1 184 ? 5.940 -6.538 -9.771 1.00 97.12 184 ASN A C 1
ATOM 1381 O O . ASN A 1 184 ? 5.856 -7.754 -9.610 1.00 97.12 184 ASN A O 1
ATOM 1385 N N . PHE A 1 185 ? 4.850 -5.778 -9.886 1.00 97.88 185 PHE A N 1
ATOM 1386 C CA . PHE A 1 185 ? 3.492 -6.302 -9.712 1.00 97.88 185 PHE A CA 1
ATOM 1387 C C . PHE A 1 185 ? 3.101 -7.357 -10.751 1.00 97.88 185 PHE A C 1
ATOM 1389 O O . PHE A 1 185 ? 2.347 -8.274 -10.437 1.00 97.88 185 PHE A O 1
ATOM 1396 N N . LYS A 1 186 ? 3.617 -7.269 -11.981 1.00 96.75 186 LYS A N 1
ATOM 1397 C CA . LYS A 1 186 ? 3.326 -8.281 -12.997 1.00 96.75 186 LYS A CA 1
ATOM 1398 C C . LYS A 1 186 ? 3.867 -9.640 -12.561 1.00 96.75 186 LYS A C 1
ATOM 1400 O O . LYS A 1 186 ? 3.096 -10.582 -12.454 1.00 96.75 186 LYS A O 1
ATOM 1405 N N . THR A 1 187 ? 5.154 -9.721 -12.251 1.00 97.75 187 THR A N 1
ATOM 1406 C CA . THR A 1 187 ? 5.813 -10.980 -11.885 1.00 97.75 187 THR A CA 1
ATOM 1407 C C . THR A 1 187 ? 5.353 -11.505 -10.525 1.00 97.75 187 THR A C 1
ATOM 1409 O O . THR A 1 187 ? 5.064 -12.693 -10.385 1.00 97.75 187 THR A O 1
ATOM 1412 N N . ASP A 1 188 ? 5.254 -10.621 -9.530 1.00 97.69 188 ASP A N 1
ATOM 1413 C CA . ASP A 1 188 ? 5.039 -11.024 -8.136 1.00 97.69 188 ASP A CA 1
ATOM 1414 C C . ASP A 1 188 ? 3.551 -11.217 -7.786 1.00 97.69 188 ASP A C 1
ATOM 1416 O O . ASP A 1 188 ? 3.237 -11.765 -6.728 1.00 97.69 188 ASP A O 1
ATOM 1420 N N . TRP A 1 189 ? 2.629 -10.772 -8.654 1.00 98.31 189 TRP A N 1
ATOM 1421 C CA . TRP A 1 189 ? 1.183 -10.887 -8.435 1.00 98.31 189 TRP A CA 1
ATOM 1422 C C . TRP A 1 189 ? 0.418 -11.453 -9.633 1.00 98.31 189 TRP A C 1
ATOM 1424 O O . TRP A 1 189 ? -0.259 -12.471 -9.504 1.00 98.31 189 TRP A O 1
ATOM 1434 N N . ILE A 1 190 ? 0.510 -10.807 -10.800 1.00 97.88 190 ILE A N 1
ATOM 1435 C CA . ILE A 1 190 ? -0.316 -11.157 -11.971 1.00 97.88 190 ILE A CA 1
ATOM 1436 C C . ILE A 1 190 ? 0.066 -12.533 -12.521 1.00 97.88 190 ILE A C 1
ATOM 1438 O O . ILE A 1 190 ? -0.801 -13.380 -12.715 1.00 97.88 190 ILE A O 1
ATOM 1442 N N . ASP A 1 191 ? 1.357 -12.766 -12.748 1.00 98.12 191 ASP A N 1
ATOM 1443 C CA . ASP A 1 191 ? 1.878 -14.018 -13.307 1.00 98.12 191 ASP A CA 1
ATOM 1444 C C . ASP A 1 191 ? 1.743 -15.185 -12.311 1.00 98.12 191 ASP A C 1
ATOM 1446 O O . ASP A 1 191 ? 1.725 -16.342 -12.717 1.00 98.12 191 ASP A O 1
ATOM 1450 N N . GLN A 1 192 ? 1.572 -14.884 -11.016 1.00 97.88 192 GLN A N 1
ATOM 1451 C CA . GLN A 1 192 ? 1.238 -15.871 -9.980 1.00 97.88 192 GLN A CA 1
ATOM 1452 C C . GLN A 1 192 ? -0.236 -16.312 -10.026 1.00 97.88 192 GLN A C 1
ATOM 1454 O O . GLN A 1 192 ? -0.633 -17.208 -9.285 1.00 97.88 192 GLN A O 1
ATOM 1459 N N . GLY A 1 193 ? -1.065 -15.678 -10.863 1.00 97.75 193 GLY A N 1
ATOM 1460 C CA . GLY A 1 193 ? -2.489 -15.986 -10.986 1.00 97.75 193 GLY A CA 1
ATOM 1461 C C . GLY A 1 193 ? -3.352 -15.427 -9.853 1.00 97.75 193 GLY A C 1
ATOM 1462 O O . GLY A 1 193 ? -4.481 -15.883 -9.668 1.00 97.75 193 GLY A O 1
ATOM 1463 N N . TYR A 1 194 ? -2.855 -14.453 -9.082 1.00 98.06 194 TYR A N 1
ATOM 1464 C CA . TYR A 1 194 ? -3.656 -13.833 -8.027 1.00 98.06 194 TYR A CA 1
ATOM 1465 C C . TYR A 1 194 ? -4.751 -12.917 -8.604 1.00 98.06 194 TYR A C 1
ATOM 1467 O O . TYR A 1 194 ? -4.583 -12.357 -9.691 1.00 98.06 194 TYR A O 1
ATOM 1475 N N . PRO A 1 195 ? -5.874 -12.730 -7.880 1.00 96.94 195 PRO A N 1
ATOM 1476 C CA . PRO A 1 195 ? -6.998 -11.921 -8.350 1.00 96.94 195 PRO A CA 1
ATOM 1477 C C . PRO A 1 195 ? -6.601 -10.485 -8.714 1.00 96.94 195 PRO A C 1
ATOM 1479 O O . PRO A 1 195 ? -5.776 -9.880 -8.028 1.00 96.94 195 PRO A O 1
ATOM 1482 N N . VAL A 1 196 ? -7.218 -9.927 -9.759 1.00 97.88 196 VAL A N 1
ATOM 1483 C CA . VAL A 1 196 ? -6.994 -8.553 -10.242 1.00 97.88 196 VAL A CA 1
ATOM 1484 C C . VAL A 1 196 ? -8.296 -7.892 -10.693 1.00 97.88 196 VAL A C 1
ATOM 1486 O O . VAL A 1 196 ? -9.210 -8.576 -11.147 1.00 97.88 196 VAL A O 1
ATOM 1489 N N . GLU A 1 197 ? -8.336 -6.566 -10.617 1.00 96.88 197 GLU A N 1
ATOM 1490 C CA . GLU A 1 197 ? -9.362 -5.684 -11.193 1.00 96.88 197 GLU A CA 1
ATOM 1491 C C . GLU A 1 197 ? -8.730 -4.749 -12.240 1.00 96.88 197 GLU A C 1
ATOM 1493 O O . GLU A 1 197 ? -7.499 -4.639 -12.314 1.00 96.88 197 GLU A O 1
ATOM 1498 N N . GLN A 1 198 ? -9.566 -4.115 -13.070 1.00 89.69 198 GLN A N 1
ATOM 1499 C CA . GLN A 1 198 ? -9.173 -3.150 -14.108 1.00 89.69 198 GLN A CA 1
ATOM 1500 C C . GLN A 1 198 ? -10.026 -1.891 -13.998 1.00 89.69 198 GLN A C 1
ATOM 1502 O O . GLN A 1 198 ? -11.263 -2.044 -13.900 1.00 89.69 198 GLN A O 1
#

Foldseek 3Di:
DDDDDDDDDDDDDDDDDDDDDDDDDDDDDDDDDDDDDDDDDDDDDDDDDDDDDDDDDPPPPPDDDDDDDDPPPPPPPDDAAEDELVRLLVCVVDPDDHAAEEAQADPVVVVVKDAPNHDYQYHQLDPSSLVSLCVVCVVDDQAGAYEYEHFPAFPVPRSRPVSSVVSSVVVNRPHYHYYGDHGGCCVRPVVVVGDIDD